Protein 5XYV (pdb70)

Secondary structure (DSSP, 8-state):
--GGGG---EEEEEEEEEETTEEEEEEEETT---EEEEEHHHHTTT-HHHHHHHHHTSEEE--/---GGGG-PPEEEEEEEEEETTEEEEEEEETT---EEEEEGGGTTTTSHHHHHHHHHHSEEE--/--GGG--HHHHHHHHHHHHHHH-GGGS-HHHHHHHHHHHHHHHHS--EEE--/----HHHHHHHHHHHHHHH-GGGS-HHHHHHHHHHHHHTT-

InterPro domains:
  IPR000953 Chromo/chromo shadow domain [PS50013] (24-74)
  IPR000953 Chromo/chromo shadow domain [SM00298] (23-76)
  IPR008251 Chromo shadow domain [PF01393] (359-411)
  IPR016197 Chromo-like domain superfamily [SSF54160] (18-76)
  IPR016197 Chromo-like domain superfamily [SSF54160] (354-416)
  IPR023780 Chromo domain [PF00385] (24-73)
  IPR049558 Rhino, chromodomain [cd18630] (23-73)
  IPR051219 Heterochromatin-associated chromo domain-containing protein [PTHR22812] (19-408)

GO terms:
  GO:0000792 heterochromatin (C, IDA)
  GO:0005634 nucleus (C, IDA)
  GO:0003682 chromatin binding (F, IDA)
  GO:0140543 positive regulation of piRNA transcription (P, IDA)
  GO:0045944 positive regulation of transcription by RNA polymerase II (P, IMP)
  GO:1905382 positive regulation of snRNA transcription by RNA polymerase II (P, IMP)
  GO:0140541 piRNA transcription (P, IMP)
  GO:0140543 positive regulation of piRNA transcription (P, IMP)
  GO:0030381 chorion-containing eggshell pattern formation (P, IMP)
  GO:0005515 protein binding (F, IPI)
  GO:0005634 nucleus (C, EXP)
  GO:0005694 chromosome (C, EXP)

Organism: Drosophila melanogaster (NCBI:txid7227)

Structure (mmCIF, N/CA/C/O backbone):
data_5XYV
#
_entry.id   5XYV
#
_cell.length_a   47.752
_cell.length_b   57.097
_cell.length_c   101.002
_cell.angle_alpha   90.00
_cell.angle_beta   90.00
_cell.angle_gamma   90.00
#
_symmetry.space_group_name_H-M   'P 21 21 21'
#
loop_
_entity.id
_entity.type
_entity.pdbx_description
1 polymer RHINO
2 polymer 'Protein deadlock'
3 water water
#
loop_
_atom_site.group_PDB
_atom_site.id
_atom_site.type_symbol
_atom_site.label_atom_id
_atom_site.label_alt_id
_atom_site.label_comp_id
_atom_site.label_asym_id
_atom_site.label_entity_id
_atom_site.label_seq_id
_atom_site.pdbx_PDB_ins_code
_atom_site.Cartn_x
_atom_site.Cartn_y
_atom_site.Cartn_z
_atom_site.occupancy
_atom_site.B_iso_or_equiv
_atom_site.auth_seq_id
_atom_site.auth_comp_id
_atom_site.auth_asym_id
_atom_site.auth_atom_id
_atom_site.pdbx_PDB_model_num
ATOM 1 N N . PRO A 1 5 ? 18.419 16.667 10.416 1.00 24.20 355 PRO A N 1
ATOM 2 C CA . PRO A 1 5 ? 17.333 16.689 9.420 1.00 34.30 355 PRO A CA 1
ATOM 3 C C . PRO A 1 5 ? 17.769 16.116 8.072 1.00 24.06 355 PRO A C 1
ATOM 4 O O . PRO A 1 5 ? 18.616 16.684 7.395 1.00 21.80 355 PRO A O 1
ATOM 8 N N . PHE A 1 6 ? 17.208 14.976 7.705 1.00 26.18 356 PHE A N 1
ATOM 9 C CA . PHE A 1 6 ? 17.638 14.306 6.481 1.00 25.31 356 PHE A CA 1
ATOM 10 C C . PHE A 1 6 ? 16.451 13.730 5.675 1.00 28.06 356 PHE A C 1
ATOM 11 O O . PHE A 1 6 ? 15.315 13.719 6.151 1.00 26.75 356 PHE A O 1
ATOM 19 N N . GLY A 1 7 ? 16.713 13.276 4.447 1.00 21.71 357 GLY A N 1
ATOM 20 C CA . GLY A 1 7 ? 15.663 12.707 3.620 1.00 19.10 357 GLY A CA 1
ATOM 21 C C . GLY A 1 7 ? 14.660 13.733 3.117 1.00 21.05 357 GLY A C 1
ATOM 22 O O . GLY A 1 7 ? 15.018 14.893 2.838 1.00 21.33 357 GLY A O 1
ATOM 23 N N . VAL A 1 8 ? 13.398 13.321 3.010 1.00 17.62 358 VAL A N 1
ATOM 24 C CA . VAL A 1 8 ? 12.370 14.214 2.488 1.00 22.11 358 VAL A CA 1
ATOM 25 C C . VAL A 1 8 ? 12.194 15.406 3.416 1.00 20.16 358 VAL A C 1
ATOM 26 O O . VAL A 1 8 ? 11.817 16.488 2.977 1.00 20.62 358 VAL A O 1
ATOM 30 N N . ASN A 1 9 ? 12.513 15.195 4.691 1.00 22.96 359 ASN A N 1
ATOM 31 C CA . ASN A 1 9 ? 12.454 16.242 5.701 1.00 21.65 359 ASN A CA 1
ATOM 32 C C . ASN A 1 9 ? 13.387 17.423 5.437 1.00 23.70 359 ASN A C 1
ATOM 33 O O . ASN A 1 9 ? 13.273 18.443 6.103 1.00 27.58 359 ASN A O 1
ATOM 38 N N . ARG A 1 10 ? 14.324 17.299 4.501 1.00 21.08 360 ARG A N 1
ATOM 39 C CA . ARG A 1 10 ? 15.163 18.442 4.171 1.00 21.14 360 ARG A CA 1
ATOM 40 C C . ARG A 1 10 ? 14.361 19.475 3.400 1.00 23.47 360 ARG A C 1
ATOM 41 O O . ARG A 1 10 ? 14.763 20.636 3.323 1.00 22.13 360 ARG A O 1
ATOM 49 N N . GLY A 1 11 ? 13.236 19.038 2.826 1.00 22.42 361 GLY A N 1
ATOM 50 C CA . GLY A 1 11 ? 12.398 19.880 1.991 1.00 22.87 361 GLY A CA 1
ATOM 51 C C . GLY A 1 11 ? 13.087 20.362 0.726 1.00 21.96 361 GLY A C 1
ATOM 52 O O . GLY A 1 11 ? 12.866 21.492 0.291 1.00 21.63 361 GLY A O 1
ATOM 53 N N . LEU A 1 12 ? 13.929 19.517 0.149 1.00 21.77 362 LEU A N 1
ATOM 54 C CA . LEU A 1 12 ? 14.582 19.796 -1.135 1.00 21.85 362 LEU A CA 1
ATOM 55 C C . LEU A 1 12 ? 14.104 18.824 -2.195 1.00 20.98 362 LEU A C 1
ATOM 56 O O . LEU A 1 12 ? 13.702 17.703 -1.861 1.00 21.94 362 LEU A O 1
ATOM 61 N N . ASP A 1 13 ? 14.173 19.242 -3.468 1.00 20.04 363 ASP A N 1
ATOM 62 C CA . ASP A 1 13 ? 13.873 18.359 -4.592 1.00 21.86 363 ASP A CA 1
ATOM 63 C C . ASP A 1 13 ? 14.925 17.300 -4.754 1.00 20.22 363 ASP A C 1
ATOM 64 O O . ASP A 1 13 ? 16.098 17.538 -4.510 1.00 20.87 363 ASP A O 1
ATOM 69 N N . LEU A 1 14 ? 14.497 16.130 -5.198 1.00 19.22 364 LEU A N 1
ATOM 70 C CA . LEU A 1 14 ? 15.419 15.038 -5.489 1.00 20.10 364 LEU A CA 1
ATOM 71 C C . LEU A 1 14 ? 16.386 15.410 -6.605 1.00 24.13 364 LEU A C 1
ATOM 72 O O . LEU A 1 14 ? 15.973 15.969 -7.625 1.00 20.76 364 LEU A O 1
ATOM 77 N N . ASP A 1 15 ? 17.671 15.122 -6.431 1.00 22.15 365 ASP A N 1
ATOM 78 C CA . ASP A 1 15 ? 18.598 15.346 -7.538 1.00 20.52 365 ASP A CA 1
ATOM 79 C C . ASP A 1 15 ? 18.847 14.037 -8.280 1.00 24.90 365 ASP A C 1
ATOM 80 O O . ASP A 1 15 ? 18.444 13.892 -9.426 1.00 26.35 365 ASP A O 1
ATOM 85 N N . LYS A 1 16 ? 19.472 13.073 -7.609 1.00 22.09 366 LYS A N 1
ATOM 86 C CA . LYS A 1 16 ? 19.819 11.821 -8.256 1.00 24.37 366 LYS A CA 1
ATOM 87 C C . LYS A 1 16 ? 19.666 10.632 -7.321 1.00 24.26 366 LYS A C 1
ATOM 88 O O . LYS A 1 16 ? 19.868 10.747 -6.106 1.00 21.92 366 LYS A O 1
ATOM 94 N N . ILE A 1 17 ? 19.289 9.500 -7.899 1.00 20.45 367 ILE A N 1
ATOM 95 C CA . ILE A 1 17 ? 19.266 8.236 -7.189 1.00 24.37 367 ILE A CA 1
ATOM 96 C C . ILE A 1 17 ? 20.567 7.504 -7.460 1.00 24.58 367 ILE A C 1
ATOM 97 O O . ILE A 1 17 ? 20.834 7.136 -8.595 1.00 23.59 367 ILE A O 1
ATOM 102 N N . LEU A 1 18 ? 21.376 7.285 -6.426 1.00 20.47 368 LEU A N 1
ATOM 103 C CA . LEU A 1 18 ? 22.730 6.791 -6.664 1.00 25.70 368 LEU A CA 1
ATOM 104 C C . LEU A 1 18 ? 22.825 5.277 -6.550 1.00 26.50 368 LEU A C 1
ATOM 105 O O . LEU A 1 18 ? 23.629 4.642 -7.235 1.00 21.15 368 LEU A O 1
ATOM 110 N N . HIS A 1 19 ? 21.985 4.708 -5.693 1.00 25.54 369 HIS A N 1
ATOM 111 C CA . HIS A 1 19 ? 22.195 3.358 -5.210 1.00 23.60 369 HIS A CA 1
ATOM 112 C C . HIS A 1 19 ? 20.975 2.919 -4.426 1.00 22.90 369 HIS A C 1
ATOM 113 O O . HIS A 1 19 ? 20.111 3.730 -4.083 1.00 22.20 369 HIS A O 1
ATOM 120 N N . CYS A 1 20 ? 20.906 1.628 -4.150 1.00 20.68 370 CYS A N 1
ATOM 121 C CA . CYS A 1 20 ? 19.860 1.075 -3.318 1.00 20.19 370 CYS A CA 1
ATOM 122 C C . CYS A 1 20 ? 20.386 -0.119 -2.536 1.00 23.84 370 CYS A C 1
ATOM 123 O O . CYS A 1 20 ? 21.386 -0.730 -2.902 1.00 22.49 370 CYS A O 1
ATOM 126 N N . TYR A 1 21 ? 19.713 -0.438 -1.441 1.00 26.76 371 TYR A N 1
ATOM 127 C CA . TYR A 1 21 ? 20.062 -1.619 -0.674 1.00 21.78 371 TYR A CA 1
ATOM 128 C C . TYR A 1 21 ? 18.773 -2.228 -0.158 1.00 25.16 371 TYR A C 1
ATOM 129 O O . TYR A 1 21 ? 17.876 -1.522 0.308 1.00 25.61 371 TYR A O 1
ATOM 138 N N . GLN A 1 22 ? 18.680 -3.547 -0.261 1.00 23.23 372 GLN A N 1
ATOM 139 C CA . GLN A 1 22 ? 17.469 -4.267 0.094 1.00 29.68 372 GLN A CA 1
ATOM 140 C C . GLN A 1 22 ? 17.695 -5.072 1.359 1.00 29.43 372 GLN A C 1
ATOM 141 O O . GLN A 1 22 ? 18.651 -5.832 1.435 1.00 29.45 372 GLN A O 1
ATOM 147 N N . MET A 1 23 ? 16.831 -4.885 2.351 1.00 32.59 373 MET A N 1
ATOM 148 C CA . MET A 1 23 ? 16.847 -5.689 3.572 1.00 36.94 373 MET A CA 1
ATOM 149 C C . MET A 1 23 ? 15.505 -6.357 3.801 1.00 40.39 373 MET A C 1
ATOM 150 O O . MET A 1 23 ? 14.597 -5.735 4.364 1.00 35.35 373 MET A O 1
ATOM 155 N N . ASN A 1 24 ? 15.394 -7.620 3.391 1.00 40.88 374 ASN A N 1
ATOM 156 C CA . ASN A 1 24 ? 14.114 -8.322 3.363 1.00 39.08 374 ASN A CA 1
ATOM 157 C C . ASN A 1 24 ? 13.098 -7.535 2.551 1.00 43.24 374 ASN A C 1
ATOM 158 O O . ASN A 1 24 ? 13.243 -7.408 1.33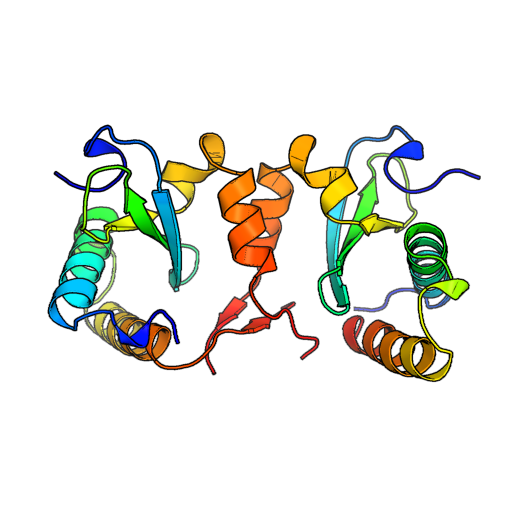7 1.00 47.17 374 ASN A O 1
ATOM 163 N N . ASP A 1 25 ? 12.079 -7.003 3.216 1.00 53.33 375 ASP A N 1
ATOM 164 C CA . ASP A 1 25 ? 11.027 -6.273 2.522 1.00 60.55 375 ASP A CA 1
ATOM 165 C C . ASP A 1 25 ? 11.303 -4.780 2.460 1.00 57.01 375 ASP A C 1
ATOM 166 O O . ASP A 1 25 ? 10.577 -4.031 1.805 1.00 58.44 375 ASP A O 1
ATOM 171 N N . ASP A 1 26 ? 12.356 -4.349 3.137 1.00 43.02 376 ASP A N 1
ATOM 172 C CA . ASP A 1 26 ? 12.696 -2.931 3.168 1.00 45.08 376 ASP A CA 1
ATOM 173 C C . ASP A 1 26 ? 13.738 -2.571 2.113 1.00 36.94 376 ASP A C 1
ATOM 174 O O . ASP A 1 26 ? 14.862 -3.077 2.120 1.00 41.04 376 ASP A O 1
ATOM 179 N N . LEU A 1 27 ? 13.347 -1.698 1.195 1.00 26.15 377 LEU A N 1
ATOM 180 C CA . LEU A 1 27 ? 14.272 -1.214 0.178 1.00 30.32 377 LEU A CA 1
ATOM 181 C C . LEU A 1 27 ? 14.610 0.266 0.437 1.00 24.76 377 LEU A C 1
ATOM 182 O O . LEU A 1 27 ? 13.729 1.109 0.556 1.00 25.49 377 LEU A O 1
ATOM 187 N N . PHE A 1 28 ? 15.897 0.567 0.544 1.00 21.36 378 PHE A N 1
ATOM 188 C CA . PHE A 1 28 ? 16.341 1.946 0.730 1.00 19.96 378 PHE A CA 1
ATOM 189 C C . PHE A 1 28 ? 17.056 2.424 -0.505 1.00 19.82 378 PHE A C 1
ATOM 190 O O . PHE A 1 28 ? 17.920 1.723 -1.037 1.00 19.95 378 PHE A O 1
ATOM 198 N N . MET A 1 29 ? 16.680 3.617 -0.950 1.00 18.89 379 MET A N 1
ATOM 199 C CA . MET A 1 29 ? 17.395 4.333 -1.983 1.00 19.23 379 MET A CA 1
ATOM 200 C C . MET A 1 29 ? 18.367 5.325 -1.350 1.00 20.38 379 MET A C 1
ATOM 201 O O . MET A 1 29 ? 18.041 5.992 -0.380 1.00 19.23 379 MET A O 1
ATOM 206 N N . PHE A 1 30 ? 19.562 5.407 -1.917 1.00 17.08 380 PHE A N 1
ATOM 207 C CA . PHE A 1 30 ? 20.554 6.378 -1.511 1.00 19.17 380 PHE A CA 1
ATOM 208 C C . PHE A 1 30 ? 20.573 7.479 -2.558 1.00 18.98 380 PHE A C 1
ATOM 209 O O . PHE A 1 30 ? 20.858 7.219 -3.730 1.00 20.02 380 PHE A O 1
ATOM 217 N N . VAL A 1 31 ? 20.220 8.690 -2.131 1.00 16.31 381 VAL A N 1
ATOM 218 C CA . VAL A 1 31 ? 19.942 9.799 -3.047 1.00 18.21 381 VAL A CA 1
ATOM 219 C C . VAL A 1 31 ? 20.644 11.103 -2.699 1.00 20.55 381 VAL A C 1
ATOM 220 O O . VAL A 1 31 ? 21.115 11.298 -1.575 1.00 21.58 381 VAL A O 1
ATOM 224 N N . THR A 1 32 ? 20.715 12.006 -3.674 1.00 20.10 382 THR A N 1
ATOM 225 C CA . THR A 1 32 ? 21.170 13.365 -3.401 1.00 22.92 382 THR A CA 1
ATOM 226 C C . THR A 1 32 ? 20.051 14.334 -3.719 1.00 22.57 382 THR A C 1
ATOM 227 O O . THR A 1 32 ? 19.160 14.027 -4.498 1.00 21.49 382 THR A O 1
ATOM 231 N N . TRP A 1 33 ? 20.113 15.505 -3.104 1.00 18.80 383 TRP A N 1
ATOM 232 C CA . TRP A 1 33 ? 19.100 16.526 -3.271 1.00 22.06 383 TRP A CA 1
ATOM 233 C C . TRP A 1 33 ? 19.648 17.774 -3.990 1.00 25.63 383 TRP A C 1
ATOM 234 O O . TRP A 1 33 ? 20.847 18.069 -3.943 1.00 21.96 383 TRP A O 1
ATOM 245 N N . LYS A 1 34 ? 18.766 18.499 -4.663 1.00 20.16 384 LYS A N 1
ATOM 246 C CA . LYS A 1 34 ? 19.211 19.669 -5.387 1.00 25.56 384 LYS A CA 1
ATOM 247 C C . LYS A 1 34 ? 19.694 20.699 -4.402 1.00 28.56 384 LYS A C 1
ATOM 248 O O . LYS A 1 34 ? 18.982 21.055 -3.460 1.00 26.54 384 LYS A O 1
ATOM 254 N N . GLY A 1 35 ? 20.924 21.156 -4.609 1.00 31.58 385 GLY A N 1
ATOM 255 C CA . GLY A 1 35 ? 21.490 22.198 -3.773 1.00 31.24 385 GLY A CA 1
ATOM 256 C C . GLY A 1 35 ? 22.160 21.677 -2.523 1.00 31.02 385 GLY A C 1
ATOM 257 O O . GLY A 1 35 ? 22.503 22.443 -1.638 1.00 39.16 385 GLY A O 1
ATOM 258 N N . CYS A 1 36 ? 22.365 20.369 -2.458 1.00 36.30 386 CYS A N 1
ATOM 259 C CA . CYS A 1 36 ? 22.883 19.745 -1.256 1.00 33.04 386 CYS A CA 1
ATOM 260 C C . CYS A 1 36 ? 23.856 18.643 -1.643 1.00 34.86 386 CYS A C 1
ATOM 261 O O . CYS A 1 36 ? 23.587 17.864 -2.553 1.00 33.34 386 CYS A O 1
ATOM 264 N N . SER A 1 37 ? 24.991 18.563 -0.962 1.00 35.17 387 SER A N 1
ATOM 265 C CA . SER A 1 37 ? 26.008 17.603 -1.359 1.00 32.47 387 SER A CA 1
ATOM 266 C C . SER A 1 37 ? 25.929 16.279 -0.599 1.00 30.83 387 SER A C 1
ATOM 267 O O . SER A 1 37 ? 26.698 15.362 -0.875 1.00 30.36 387 SER A O 1
ATOM 270 N N . SER A 1 38 ? 25.006 16.172 0.350 1.00 30.16 388 SER A N 1
ATOM 271 C CA . SER A 1 38 ? 24.909 14.966 1.173 1.00 25.71 388 SER A CA 1
ATOM 272 C C . SER A 1 38 ? 24.187 13.817 0.476 1.00 24.33 388 SER A C 1
ATOM 273 O O . SER A 1 38 ? 23.368 14.026 -0.413 1.00 27.12 388 SER A O 1
ATOM 276 N N . ILE A 1 39 ? 24.498 12.599 0.895 1.00 21.46 389 ILE A N 1
ATOM 277 C CA . ILE A 1 39 ? 23.823 11.406 0.401 1.00 23.09 389 ILE A CA 1
ATOM 278 C C . ILE A 1 39 ? 22.958 10.833 1.516 1.00 22.21 389 ILE A C 1
ATOM 279 O O . ILE A 1 39 ? 23.452 10.607 2.615 1.00 21.89 389 ILE A O 1
ATOM 284 N N . ASP A 1 40 ? 21.669 10.626 1.243 1.00 20.46 390 ASP A N 1
ATOM 285 C CA . ASP A 1 40 ? 20.721 10.183 2.270 1.00 16.81 390 ASP A CA 1
ATOM 286 C C . ASP A 1 40 ? 20.172 8.779 1.973 1.00 20.01 390 ASP A C 1
ATOM 287 O O . ASP A 1 40 ? 19.869 8.458 0.827 1.00 19.49 390 ASP A O 1
ATOM 292 N N . ALA A 1 41 ? 20.053 7.934 2.997 1.00 17.48 391 ALA A N 1
ATOM 293 C CA . ALA A 1 41 ? 19.253 6.718 2.856 1.00 18.76 391 ALA A CA 1
ATOM 294 C C . ALA A 1 41 ? 17.783 7.108 2.956 1.00 20.21 391 ALA A C 1
ATOM 295 O O . ALA A 1 41 ? 17.385 7.781 3.895 1.00 18.91 391 ALA A O 1
ATOM 297 N N . VAL A 1 42 ? 16.990 6.732 1.960 1.00 19.83 392 VAL A N 1
ATOM 298 C CA . VAL A 1 42 ? 15.560 6.995 2.012 1.00 23.46 392 VAL A CA 1
ATOM 299 C C . VAL A 1 42 ? 14.802 5.727 1.681 1.00 22.19 392 VAL A C 1
ATOM 300 O O . VAL A 1 42 ? 15.096 5.073 0.691 1.00 24.40 392 VAL A O 1
ATOM 304 N N . HIS A 1 43 ? 13.848 5.364 2.534 1.00 26.18 393 HIS A N 1
ATOM 305 C CA . HIS A 1 43 ? 12.991 4.212 2.283 1.00 23.97 393 HIS A CA 1
ATOM 306 C C . HIS A 1 43 ? 12.185 4.477 1.018 1.00 26.77 393 HIS A C 1
ATOM 307 O O . HIS A 1 43 ? 11.605 5.563 0.882 1.00 21.48 393 HIS A O 1
ATOM 314 N N . ILE A 1 44 ? 12.126 3.501 0.110 1.00 22.21 394 ILE A N 1
ATOM 315 C CA . ILE A 1 44 ? 11.416 3.699 -1.161 1.00 22.73 394 ILE A CA 1
ATOM 316 C C . ILE A 1 44 ? 9.989 4.199 -0.967 1.00 22.16 394 ILE A C 1
ATOM 317 O O . ILE A 1 44 ? 9.522 5.028 -1.731 1.00 22.93 394 ILE A O 1
ATOM 322 N N . ASN A 1 45 ? 9.310 3.759 0.088 1.00 23.44 395 ASN A N 1
ATOM 323 C CA . ASN A 1 45 ? 7.972 4.288 0.372 1.00 23.02 395 ASN A CA 1
ATOM 324 C C . ASN A 1 45 ? 7.927 5.812 0.539 1.00 26.64 395 ASN A C 1
ATOM 325 O O . ASN A 1 45 ? 6.903 6.433 0.267 1.00 26.48 395 ASN A O 1
ATOM 330 N N . ASP A 1 46 ? 9.037 6.423 0.946 1.00 23.13 396 ASP A N 1
ATOM 331 C CA . ASP A 1 46 ? 9.047 7.874 1.115 1.00 26.09 396 ASP A CA 1
ATOM 332 C C . ASP A 1 46 ? 9.139 8.655 -0.192 1.00 26.48 396 ASP A C 1
ATOM 333 O O . ASP A 1 46 ? 8.817 9.831 -0.218 1.00 27.74 396 ASP A O 1
ATOM 338 N N . ILE A 1 47 ? 9.573 8.022 -1.276 1.00 26.39 397 ILE A N 1
ATOM 339 C CA . ILE A 1 47 ? 9.711 8.768 -2.526 1.00 28.47 397 ILE A CA 1
ATOM 340 C C . ILE A 1 47 ? 8.889 8.179 -3.665 1.00 27.10 397 ILE A C 1
ATOM 341 O O . ILE A 1 47 ? 8.763 8.790 -4.717 1.00 25.70 397 ILE A O 1
ATOM 346 N N . LYS A 1 48 ? 8.338 6.998 -3.426 1.00 26.61 398 LYS A N 1
ATOM 347 C CA . LYS A 1 48 ? 7.577 6.241 -4.399 1.00 29.42 398 LYS A CA 1
ATOM 348 C C . LYS A 1 48 ? 6.528 7.078 -5.126 1.00 31.64 398 LYS A C 1
ATOM 349 O O . LYS A 1 48 ? 6.422 7.019 -6.344 1.00 29.00 398 LYS A O 1
ATOM 355 N N . GLU A 1 49 ? 5.765 7.870 -4.377 1.00 32.76 399 GLU A N 1
ATOM 356 C CA . GLU A 1 49 ? 4.672 8.633 -4.964 1.00 31.76 399 GLU A CA 1
ATOM 357 C C . GLU A 1 49 ? 5.142 9.900 -5.686 1.00 34.81 399 GLU A C 1
ATOM 358 O O . GLU A 1 49 ? 4.539 10.317 -6.675 1.00 37.89 399 GLU A O 1
ATOM 364 N N . ALA A 1 50 ? 6.229 10.493 -5.199 1.00 31.74 400 ALA A N 1
ATOM 365 C CA . ALA A 1 50 ? 6.700 11.774 -5.721 1.00 27.23 400 ALA A CA 1
ATOM 366 C C . ALA A 1 50 ? 7.599 11.620 -6.959 1.00 25.36 400 ALA A C 1
ATOM 367 O O . ALA A 1 50 ? 7.565 12.435 -7.873 1.00 20.75 400 ALA A O 1
ATOM 369 N N . TYR A 1 51 ? 8.399 10.560 -6.970 1.00 24.87 401 TYR A N 1
ATOM 370 C CA . TYR A 1 51 ? 9.397 10.368 -8.007 1.00 25.71 401 TYR A CA 1
ATOM 371 C C . TYR A 1 51 ? 9.381 8.977 -8.635 1.00 23.57 401 TYR A C 1
ATOM 372 O O . TYR A 1 51 ? 10.423 8.356 -8.749 1.00 21.48 401 TYR A O 1
ATOM 381 N N . PRO A 1 52 ? 8.200 8.495 -9.062 1.00 25.88 402 PRO A N 1
ATOM 382 C CA . PRO A 1 52 ? 8.150 7.118 -9.563 1.00 23.88 402 PRO A CA 1
ATOM 383 C C . PRO A 1 52 ? 8.981 6.918 -10.830 1.00 22.19 402 PRO A C 1
ATOM 384 O O . PRO A 1 52 ? 9.630 5.878 -10.971 1.00 22.06 402 PRO A O 1
ATOM 388 N N . LEU A 1 53 ? 8.990 7.910 -11.714 1.00 22.36 403 LEU A N 1
ATOM 389 C CA . LEU A 1 53 ? 9.701 7.789 -12.985 1.00 25.49 403 LEU A CA 1
ATOM 390 C C . LEU A 1 53 ? 11.207 7.722 -12.770 1.00 24.78 403 LEU A C 1
ATOM 391 O O . LEU A 1 53 ? 11.879 6.933 -13.439 1.00 22.20 403 LEU A O 1
ATOM 396 N N . GLN A 1 54 ? 11.731 8.524 -11.831 1.00 22.76 404 GLN A N 1
ATOM 397 C CA . GLN A 1 54 ? 13.155 8.469 -11.497 1.00 19.53 404 GLN A CA 1
ATOM 398 C C . GLN A 1 54 ? 13.493 7.116 -10.881 1.00 18.23 404 GLN A C 1
ATOM 399 O O . GLN A 1 54 ? 14.518 6.508 -11.183 1.00 19.47 404 GLN A O 1
ATOM 405 N N . ILE A 1 55 ? 12.633 6.641 -9.995 1.00 15.34 405 ILE A N 1
ATOM 406 C CA . ILE A 1 55 ? 12.872 5.343 -9.413 1.00 18.40 405 ILE A CA 1
ATOM 407 C C . ILE A 1 55 ? 12.952 4.260 -10.506 1.00 19.81 405 ILE A C 1
ATOM 408 O O . ILE A 1 55 ? 13.908 3.472 -10.544 1.00 18.95 405 ILE A O 1
ATOM 413 N N . ILE A 1 56 ? 11.966 4.242 -11.401 1.00 18.20 406 ILE A N 1
ATOM 414 C CA . ILE A 1 56 ? 11.916 3.241 -12.465 1.00 21.31 406 ILE A CA 1
ATOM 415 C C . ILE A 1 56 ? 13.131 3.354 -13.380 1.00 19.57 406 ILE A C 1
ATOM 416 O O . ILE A 1 56 ? 13.726 2.350 -13.759 1.00 18.40 406 ILE A O 1
ATOM 421 N N . LYS A 1 57 ? 13.521 4.584 -13.685 1.00 19.21 407 LYS A N 1
ATOM 422 C CA . LYS A 1 57 ? 14.703 4.842 -14.487 1.00 24.39 407 LYS A CA 1
ATOM 423 C C . LYS A 1 57 ? 15.961 4.286 -13.796 1.00 23.49 407 LYS A C 1
ATOM 424 O O . LYS A 1 57 ? 16.813 3.686 -14.439 1.00 19.85 407 LYS A O 1
ATOM 430 N N . TYR A 1 58 ? 16.073 4.469 -12.481 1.00 20.97 408 TYR A N 1
ATOM 431 C CA . TYR A 1 58 ? 17.184 3.868 -11.747 1.00 20.63 408 TYR A CA 1
ATOM 432 C C . TYR A 1 58 ? 17.212 2.332 -11.888 1.00 25.37 408 TYR A C 1
ATOM 433 O O . TYR A 1 58 ? 18.271 1.752 -12.108 1.00 26.03 408 TYR A O 1
ATOM 442 N N . PHE A 1 59 ? 16.065 1.674 -11.719 1.00 20.05 409 PHE A N 1
ATOM 443 C CA . PHE A 1 59 ? 16.012 0.222 -11.883 1.00 24.33 409 PHE A CA 1
ATOM 444 C C . PHE A 1 59 ? 16.363 -0.212 -13.307 1.00 26.04 409 PHE A C 1
ATOM 445 O O . PHE A 1 59 ? 16.983 -1.246 -13.493 1.00 25.37 409 PHE A O 1
ATOM 453 N N . GLU A 1 60 ? 15.937 0.566 -14.300 1.00 25.94 410 GLU A N 1
ATOM 454 C CA . GLU A 1 60 ? 16.289 0.306 -15.699 1.00 29.92 410 GLU A CA 1
ATOM 455 C C . GLU A 1 60 ? 17.790 0.298 -15.942 1.00 30.57 410 GLU A C 1
ATOM 456 O O . GLU A 1 60 ? 18.280 -0.393 -16.827 1.00 33.65 410 GLU A O 1
ATOM 462 N N . SER A 1 61 ? 18.509 1.087 -15.148 1.00 31.53 411 SER A N 1
ATOM 463 C CA . SER A 1 61 ? 19.951 1.233 -15.266 1.00 23.00 411 SER A CA 1
ATOM 464 C C . SER A 1 61 ? 20.693 0.025 -14.718 1.00 28.35 411 SER A C 1
ATOM 465 O O . SER A 1 61 ? 21.895 -0.108 -14.904 1.00 33.12 411 SER A O 1
ATOM 468 N N . LEU A 1 62 ? 19.982 -0.851 -14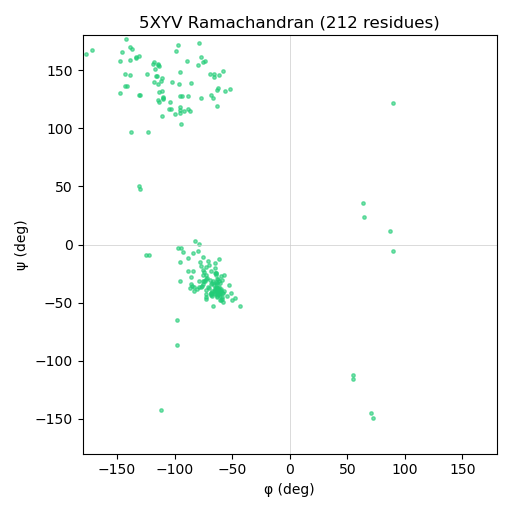.026 1.00 28.83 412 LEU A N 1
ATOM 469 C CA . LEU A 1 62 ? 20.621 -2.033 -13.468 1.00 34.29 412 LEU A CA 1
ATOM 470 C C . LEU A 1 62 ? 20.568 -3.158 -14.488 1.00 41.01 412 LEU A C 1
ATOM 471 O O . LEU A 1 62 ? 19.723 -3.151 -15.389 1.00 42.98 412 LEU A O 1
ATOM 476 N N . ARG A 1 63 ? 21.449 -4.137 -14.360 1.00 39.46 413 ARG A N 1
ATOM 477 C CA . ARG A 1 63 ? 21.368 -5.253 -15.286 1.00 50.17 413 ARG A CA 1
ATOM 478 C C . ARG A 1 63 ? 20.502 -6.372 -14.728 1.00 52.13 413 ARG A C 1
ATOM 479 O O . ARG A 1 63 ? 20.816 -6.977 -13.705 1.00 54.93 413 ARG A O 1
ATOM 487 N N . ILE A 1 64 ? 19.388 -6.607 -15.420 1.00 49.05 414 ILE A N 1
ATOM 488 C CA . ILE A 1 64 ? 18.407 -7.617 -15.047 1.00 50.14 414 ILE A CA 1
ATOM 489 C C . ILE A 1 64 ? 18.706 -8.901 -15.800 1.00 61.95 414 ILE A C 1
ATOM 490 O O . ILE A 1 64 ? 18.424 -9.020 -17.003 1.00 57.59 414 ILE A O 1
ATOM 495 N N . ILE A 1 65 ? 19.295 -9.850 -15.077 1.00 67.11 415 ILE A N 1
ATOM 496 C CA . ILE A 1 65 ? 19.823 -11.077 -15.660 1.00 73.81 415 ILE A CA 1
ATOM 497 C C . ILE A 1 65 ? 18.842 -12.253 -15.544 1.00 84.74 415 ILE A C 1
ATOM 498 O O . ILE A 1 65 ? 17.818 -12.168 -14.861 1.00 78.59 415 ILE A O 1
ATOM 503 N N . VAL A 1 66 ? 19.182 -13.352 -16.210 1.00 116.18 416 VAL A N 1
ATOM 504 C CA . VAL A 1 66 ? 18.241 -14.443 -16.463 1.00 118.53 416 VAL A CA 1
ATOM 505 C C . VAL A 1 66 ? 17.864 -15.330 -15.252 1.00 123.19 416 VAL A C 1
ATOM 506 O O . VAL A 1 66 ? 16.677 -15.588 -15.035 1.00 118.19 416 VAL A O 1
ATOM 510 N N . PRO A 1 67 ? 18.842 -15.791 -14.446 1.00 100.30 417 PRO A N 1
ATOM 511 C CA . PRO A 1 67 ? 20.306 -15.649 -14.419 1.00 90.95 417 PRO A CA 1
ATOM 512 C C . PRO A 1 67 ? 21.023 -16.505 -15.458 1.00 90.73 417 PRO A C 1
ATOM 513 O O . PRO A 1 67 ? 21.711 -17.450 -15.071 1.00 86.95 417 PRO A O 1
ATOM 517 N N . LYS B 1 4 ? -4.932 -8.989 -34.541 1.00 67.67 354 LYS B N 1
ATOM 518 C CA . LYS B 1 4 ? -5.757 -8.334 -33.526 1.00 63.66 354 LYS B CA 1
ATOM 519 C C . LYS B 1 4 ? -4.902 -7.692 -32.408 1.00 57.32 354 LYS B C 1
ATOM 520 O O . LYS B 1 4 ? -3.735 -8.045 -32.251 1.00 51.39 354 LYS B O 1
ATOM 526 N N . PRO B 1 5 ? -5.472 -6.726 -31.644 1.00 51.61 355 PRO B N 1
ATOM 527 C CA . PRO B 1 5 ? -4.660 -5.917 -30.714 1.00 52.99 355 PRO B CA 1
ATOM 528 C C . PRO B 1 5 ? -4.038 -6.663 -29.547 1.00 46.48 355 PRO B C 1
ATOM 529 O O . PRO B 1 5 ? -4.614 -7.614 -29.014 1.00 45.27 355 PRO B O 1
ATOM 533 N N . PHE B 1 6 ? -2.856 -6.201 -29.159 1.00 46.41 356 PHE B N 1
ATOM 534 C CA . PHE B 1 6 ? -2.181 -6.664 -27.962 1.00 45.52 356 PHE B CA 1
ATOM 535 C C . PHE B 1 6 ? -1.591 -5.470 -27.234 1.00 45.52 356 PHE B C 1
ATOM 536 O O . PHE B 1 6 ? -1.496 -4.376 -27.794 1.00 45.56 356 PHE B O 1
ATOM 544 N N . GLY B 1 7 ? -1.155 -5.683 -26.002 1.00 42.80 357 GLY B N 1
ATOM 545 C CA . GLY B 1 7 ? -0.534 -4.616 -25.236 1.00 33.96 357 GLY B CA 1
ATOM 546 C C . GLY B 1 7 ? -1.557 -3.597 -24.789 1.00 34.52 357 GLY B C 1
ATOM 547 O O . GLY B 1 7 ? -2.729 -3.939 -24.577 1.00 32.24 357 GLY B O 1
ATOM 548 N N . VAL B 1 8 ? -1.128 -2.342 -24.662 1.00 40.86 358 VAL B N 1
ATOM 549 C CA . VAL B 1 8 ? -2.002 -1.293 -24.140 1.00 38.09 358 VAL B CA 1
ATOM 550 C C . VAL B 1 8 ? -3.167 -1.095 -25.091 1.00 39.17 358 VAL B C 1
ATOM 551 O O . VAL B 1 8 ? -4.235 -0.649 -24.679 1.00 35.75 358 VAL B O 1
ATOM 555 N N . ASN B 1 9 ? -2.961 -1.459 -26.355 1.00 51.35 359 ASN B N 1
ATOM 556 C CA . ASN B 1 9 ? -3.976 -1.294 -27.386 1.00 56.04 359 ASN B CA 1
ATOM 557 C C . ASN B 1 9 ? -5.236 -2.136 -27.173 1.00 52.92 359 ASN B C 1
ATOM 558 O O . ASN B 1 9 ? -6.261 -1.872 -27.796 1.00 54.40 359 ASN B O 1
ATOM 563 N N . ARG B 1 10 ? -5.167 -3.136 -26.295 1.00 43.42 360 ARG B N 1
ATOM 564 C CA . ARG B 1 10 ? -6.362 -3.873 -25.899 1.00 40.01 360 ARG B CA 1
ATOM 565 C C . ARG B 1 10 ? -7.315 -2.952 -25.169 1.00 39.36 360 ARG B C 1
ATOM 566 O O . ARG B 1 10 ? -8.507 -3.236 -25.053 1.00 37.00 360 ARG B O 1
ATOM 574 N N . GLY B 1 11 ? -6.769 -1.850 -24.667 1.00 39.17 361 GLY B N 1
ATOM 575 C CA . GLY B 1 11 ? -7.527 -0.915 -23.876 1.00 34.94 361 GLY B CA 1
ATOM 576 C C . GLY B 1 11 ? -8.001 -1.532 -22.574 1.00 39.14 361 GLY B C 1
ATOM 577 O O . GLY B 1 11 ? -8.990 -1.069 -22.012 1.00 39.71 361 GLY B O 1
ATOM 578 N N . LEU B 1 12 ? -7.321 -2.573 -22.092 1.00 32.87 362 LEU B N 1
ATOM 579 C CA . LEU B 1 12 ? -7.678 -3.153 -20.791 1.00 33.69 362 LEU B CA 1
ATOM 580 C C . LEU B 1 12 ? -6.781 -2.661 -19.663 1.00 37.64 362 LEU B C 1
ATOM 581 O O . LEU B 1 12 ? -5.730 -2.062 -19.900 1.00 38.44 362 LEU B O 1
ATOM 586 N N . ASP B 1 13 ? -7.205 -2.921 -18.434 1.00 40.04 363 ASP B N 1
ATOM 587 C CA . ASP B 1 13 ? -6.430 -2.550 -17.262 1.00 38.39 363 ASP B CA 1
ATOM 588 C C . ASP B 1 13 ? -5.403 -3.619 -16.896 1.00 38.83 363 ASP B C 1
ATOM 589 O O . ASP B 1 13 ? -5.689 -4.823 -16.950 1.00 39.95 363 ASP B O 1
ATOM 594 N N . LEU B 1 14 ? -4.207 -3.168 -16.526 1.00 39.75 364 LEU B N 1
ATOM 595 C CA . LEU B 1 14 ? -3.110 -4.065 -16.169 1.00 35.46 364 LEU B CA 1
ATOM 596 C C . LEU B 1 14 ? -3.522 -5.017 -15.041 1.00 39.05 364 LEU B C 1
ATOM 597 O O . LEU B 1 14 ? -4.102 -4.583 -14.043 1.00 37.78 364 LEU B O 1
ATOM 602 N N . ASP B 1 15 ? -3.248 -6.310 -15.211 1.00 35.50 365 ASP B N 1
ATOM 603 C CA . ASP B 1 15 ? -3.582 -7.274 -14.174 1.00 38.21 365 ASP B CA 1
ATOM 604 C C . ASP B 1 15 ? -2.326 -7.531 -13.353 1.00 35.04 365 ASP B C 1
ATOM 605 O O . ASP B 1 15 ? -2.102 -6.872 -12.325 1.00 42.29 365 ASP B O 1
ATOM 610 N N . LYS B 1 16 ? -1.510 -8.479 -13.814 1.00 30.64 366 LYS B N 1
ATOM 611 C CA . LYS B 1 16 ? -0.234 -8.826 -13.173 1.00 36.01 366 LYS B CA 1
ATOM 612 C C . LYS B 1 16 ? 0.970 -8.539 -14.110 1.00 30.03 366 LYS B C 1
ATOM 613 O O . LYS B 1 16 ? 0.840 -8.590 -15.340 1.00 30.17 366 LYS B O 1
ATOM 619 N N . ILE B 1 17 ? 2.133 -8.241 -13.520 1.00 28.89 367 ILE B N 1
ATOM 620 C CA . ILE B 1 17 ? 3.416 -8.288 -14.230 1.00 26.45 367 ILE B CA 1
ATOM 621 C C . ILE B 1 17 ? 4.088 -9.587 -13.864 1.00 30.13 367 ILE B C 1
ATOM 622 O O . ILE B 1 17 ? 4.467 -9.767 -12.705 1.00 32.38 367 ILE B O 1
ATOM 627 N N . LEU B 1 18 ? 4.228 -10.494 -14.829 1.00 31.37 368 LEU B N 1
ATOM 628 C CA . LEU B 1 18 ? 4.748 -11.832 -14.552 1.00 33.21 368 LEU B CA 1
ATOM 629 C C . LEU B 1 18 ? 6.259 -11.930 -14.578 1.00 30.40 368 LEU B C 1
ATOM 630 O O . LEU B 1 18 ? 6.842 -12.767 -13.894 1.00 32.67 368 LEU B O 1
ATOM 635 N N . HIS B 1 19 ? 6.901 -11.074 -15.361 1.00 30.03 369 HIS B N 1
ATOM 636 C CA . HIS B 1 19 ? 8.273 -11.350 -15.735 1.00 32.46 369 HIS B CA 1
ATOM 637 C C . HIS B 1 19 ? 8.831 -10.194 -16.583 1.00 31.09 369 HIS B C 1
ATOM 638 O O . HIS B 1 19 ? 8.054 -9.354 -17.054 1.00 34.39 369 HIS B O 1
ATOM 645 N N . CYS B 1 20 ? 10.154 -10.108 -16.748 1.00 26.85 370 CYS B N 1
ATOM 646 C CA . CYS B 1 20 ? 10.708 -9.114 -17.668 1.00 30.96 370 CYS B CA 1
ATOM 647 C C . CYS B 1 20 ? 11.961 -9.620 -18.371 1.00 30.20 370 CYS B C 1
ATOM 648 O O . CYS B 1 20 ? 12.558 -10.603 -17.979 1.00 31.95 370 CYS B O 1
ATOM 651 N N . TYR B 1 21 ? 12.355 -8.924 -19.425 1.00 30.50 371 TYR B N 1
ATOM 652 C CA . TYR B 1 21 ? 13.522 -9.326 -20.185 1.00 29.81 371 TYR B CA 1
ATOM 653 C C . TYR B 1 21 ? 14.217 -8.093 -20.730 1.00 27.74 371 TYR B C 1
ATOM 654 O O . TYR B 1 21 ? 13.594 -7.205 -21.296 1.00 30.18 371 TYR B O 1
ATOM 663 N N . GLN B 1 22 ? 15.517 -8.024 -20.517 1.00 32.91 372 GLN B N 1
ATOM 664 C CA . GLN B 1 22 ? 16.263 -6.849 -20.883 1.00 35.54 372 GLN B CA 1
ATOM 665 C C . GLN B 1 22 ? 16.997 -7.170 -22.175 1.00 34.13 372 GLN B C 1
ATOM 666 O O . GLN B 1 22 ? 17.481 -8.286 -22.340 1.00 38.68 372 GLN B O 1
ATOM 672 N N . MET B 1 23 ? 17.040 -6.204 -23.088 1.00 36.13 373 MET B N 1
ATOM 673 C CA . MET B 1 23 ? 17.716 -6.330 -24.375 1.00 40.98 373 MET B CA 1
ATOM 674 C C . MET B 1 23 ? 18.462 -5.048 -24.646 1.00 41.70 373 MET B C 1
ATOM 675 O O . MET B 1 23 ? 17.870 -4.084 -25.132 1.00 40.74 373 MET B O 1
ATOM 680 N N . ASN B 1 24 ? 19.756 -5.038 -24.334 1.00 46.06 374 ASN B N 1
ATOM 681 C CA . ASN B 1 24 ? 20.515 -3.799 -24.318 1.00 49.45 374 ASN B CA 1
ATOM 682 C C . ASN B 1 24 ? 19.813 -2.814 -23.386 1.00 51.32 374 ASN B C 1
ATOM 683 O O . ASN B 1 24 ? 19.683 -3.063 -22.183 1.00 56.86 374 ASN B O 1
ATOM 688 N N . ASP B 1 25 ? 19.328 -1.719 -23.962 1.00 52.24 375 ASP B N 1
ATOM 689 C CA . ASP B 1 25 ? 18.697 -0.645 -23.207 1.00 51.52 375 ASP B CA 1
ATOM 690 C C . ASP B 1 25 ? 17.180 -0.780 -23.211 1.00 48.11 375 ASP B C 1
ATOM 691 O O . ASP B 1 25 ? 16.471 0.011 -22.592 1.00 53.17 375 ASP B O 1
ATOM 696 N N . ASP B 1 26 ? 16.681 -1.779 -23.925 1.00 44.04 376 ASP B N 1
ATOM 697 C CA . ASP B 1 26 ? 15.248 -2.009 -23.965 1.00 36.78 376 ASP B CA 1
ATOM 698 C C . ASP B 1 26 ? 14.813 -3.007 -22.918 1.00 34.10 376 ASP B C 1
ATOM 699 O O . ASP B 1 26 ? 15.361 -4.105 -22.824 1.00 38.27 376 ASP B O 1
ATOM 704 N N . LEU B 1 27 ? 13.828 -2.611 -22.123 1.00 27.86 377 LEU B N 1
ATOM 705 C CA . LEU B 1 27 ? 13.269 -3.496 -21.118 1.00 31.17 377 LEU B CA 1
ATOM 706 C C . LEU B 1 27 ? 11.830 -3.790 -21.484 1.00 28.78 377 LEU B C 1
ATOM 707 O O . LEU B 1 27 ? 11.019 -2.874 -21.655 1.00 25.23 377 LEU B O 1
ATOM 712 N N . PHE B 1 28 ? 11.515 -5.074 -21.597 1.00 29.47 378 PHE B N 1
ATOM 713 C CA . PHE B 1 28 ? 10.150 -5.486 -21.877 1.00 25.90 378 PHE B CA 1
ATOM 714 C C . PHE B 1 28 ? 9.571 -6.175 -20.664 1.00 26.28 378 PHE B C 1
ATOM 715 O O . PHE B 1 28 ? 10.289 -6.880 -19.943 1.00 25.57 378 PHE B O 1
ATOM 723 N N . MET B 1 29 ? 8.283 -5.939 -20.440 1.00 21.64 379 MET B N 1
ATOM 724 C CA . MET B 1 29 ? 7.549 -6.563 -19.368 1.00 22.21 379 MET B CA 1
ATOM 725 C C . MET B 1 29 ? 6.532 -7.508 -19.962 1.00 22.00 379 MET B C 1
ATOM 726 O O . MET B 1 29 ? 5.917 -7.197 -20.984 1.00 21.99 379 MET B O 1
ATOM 731 N N . PHE B 1 30 ? 6.365 -8.656 -19.319 1.00 21.73 380 PHE B N 1
ATOM 732 C CA . PHE B 1 30 ? 5.396 -9.651 -19.736 1.00 21.66 380 PHE B CA 1
ATOM 733 C C . PHE B 1 30 ? 4.233 -9.599 -18.777 1.00 25.21 380 PHE B C 1
ATOM 734 O O . PHE B 1 30 ? 4.382 -9.828 -17.570 1.00 26.46 380 PHE B O 1
ATOM 742 N N . VAL B 1 31 ? 3.071 -9.246 -19.315 1.00 21.68 381 VAL B N 1
ATOM 743 C CA . VAL B 1 31 ? 1.959 -8.827 -18.476 1.00 25.63 381 VAL B CA 1
ATOM 744 C C . VAL B 1 31 ? 0.657 -9.491 -18.860 1.00 25.78 381 VAL B C 1
ATOM 745 O O . VAL B 1 31 ? 0.490 -9.995 -19.971 1.00 23.82 381 VAL B O 1
ATOM 749 N N . THR B 1 32 ? -0.267 -9.468 -17.911 1.00 25.02 382 THR B N 1
ATOM 750 C CA . THR B 1 32 ? -1.632 -9.906 -18.164 1.00 29.13 382 THR B CA 1
ATOM 751 C C . THR B 1 32 ? -2.583 -8.732 -17.928 1.00 29.50 382 THR B C 1
ATOM 752 O O . THR B 1 32 ? -2.261 -7.786 -17.196 1.00 31.67 382 THR B O 1
ATOM 756 N N . TRP B 1 33 ? -3.742 -8.775 -18.566 1.00 32.13 383 TRP B N 1
ATOM 757 C CA . TRP B 1 33 ? -4.716 -7.707 -18.405 1.00 38.94 383 TRP B CA 1
ATOM 758 C C . TRP B 1 33 ? -5.942 -8.261 -17.710 1.00 36.61 383 TRP B C 1
ATOM 759 O O . TRP B 1 33 ? -6.220 -9.454 -17.820 1.00 32.29 383 TRP B O 1
ATOM 770 N N . LYS B 1 34 ? -6.689 -7.392 -17.034 1.00 32.46 384 LYS B N 1
ATOM 771 C CA . LYS B 1 34 ? -7.914 -7.820 -16.377 1.00 37.51 384 LYS B CA 1
ATOM 772 C C . LYS B 1 34 ? -8.981 -8.210 -17.383 1.00 39.47 384 LYS B C 1
ATOM 773 O O . LYS B 1 34 ? -9.278 -7.451 -18.319 1.00 37.65 384 LYS B O 1
ATOM 779 N N . GLY B 1 35 ? -9.547 -9.401 -17.193 1.00 39.23 385 GLY B N 1
ATOM 780 C CA . GLY B 1 35 ? -10.636 -9.860 -18.035 1.00 41.49 385 GLY B CA 1
ATOM 781 C C . GLY B 1 35 ? -10.139 -10.617 -19.247 1.00 45.42 385 GLY B C 1
ATOM 782 O O . GLY B 1 35 ? -10.929 -11.173 -20.020 1.00 51.31 385 GLY B O 1
ATOM 783 N N . CYS B 1 36 ? -8.819 -10.642 -19.408 1.00 38.12 386 CYS B N 1
ATOM 784 C CA . CYS B 1 36 ? -8.188 -11.308 -20.535 1.00 35.43 386 CYS B CA 1
ATOM 785 C C . CYS B 1 36 ? -7.182 -12.352 -20.088 1.00 34.26 386 CYS B C 1
ATOM 786 O O . CYS B 1 36 ? -6.499 -12.172 -19.088 1.00 36.65 386 CYS B O 1
ATOM 789 N N . SER B 1 37 ? -7.071 -13.421 -20.868 1.00 34.16 387 SER B N 1
ATOM 790 C CA . SER B 1 37 ? -6.213 -14.545 -20.533 1.00 35.51 387 SER B CA 1
ATOM 791 C C . SER B 1 37 ? -4.818 -14.495 -21.165 1.00 36.55 387 SER B C 1
ATOM 792 O O . SER B 1 37 ? -3.923 -15.226 -20.749 1.00 32.84 387 SER B O 1
ATOM 795 N N . SER B 1 38 ? -4.637 -13.635 -22.168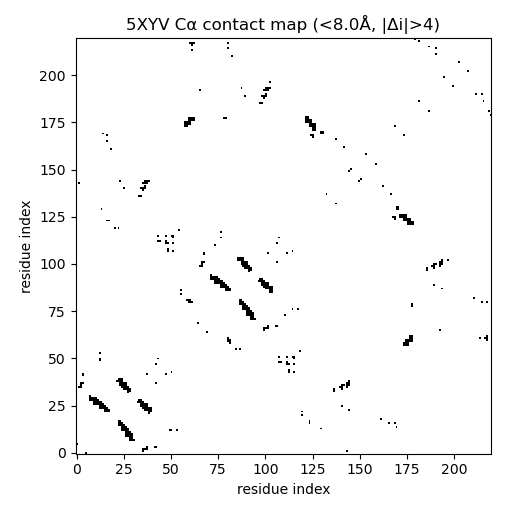 1.00 35.03 388 SER B N 1
ATOM 796 C CA . SER B 1 38 ? -3.384 -13.600 -22.931 1.00 35.99 388 SER B CA 1
ATOM 797 C C . SER B 1 38 ? -2.230 -12.983 -22.144 1.00 35.81 388 SER B C 1
ATOM 798 O O . SER B 1 38 ? -2.461 -12.224 -21.192 1.00 32.54 388 SER B O 1
ATOM 801 N N . ILE B 1 39 ? -1.001 -13.316 -22.551 1.00 36.21 389 ILE B N 1
ATOM 802 C CA . ILE B 1 39 ? 0.218 -12.759 -21.962 1.00 35.60 389 ILE B CA 1
ATOM 803 C C . ILE B 1 39 ? 0.926 -11.901 -23.007 1.00 34.63 389 ILE B C 1
ATOM 804 O O . ILE B 1 39 ? 1.259 -12.389 -24.083 1.00 31.06 389 ILE B O 1
ATOM 809 N N . ASP B 1 40 ? 1.164 -10.628 -22.695 1.00 28.96 390 ASP B N 1
ATOM 810 C CA . ASP B 1 40 ? 1.737 -9.720 -23.688 1.00 24.68 390 ASP B CA 1
ATOM 811 C C . ASP B 1 40 ? 3.118 -9.203 -23.299 1.00 27.81 390 ASP B C 1
ATOM 812 O O . ASP B 1 40 ? 3.390 -8.959 -22.119 1.00 28.65 390 ASP B O 1
ATOM 817 N N . ALA B 1 41 ? 3.980 -9.018 -24.294 1.00 22.38 391 ALA B N 1
ATOM 818 C CA . ALA B 1 41 ? 5.207 -8.273 -24.080 1.00 22.69 391 ALA B CA 1
ATOM 819 C C . ALA B 1 41 ? 4.893 -6.810 -24.345 1.00 26.07 391 ALA B C 1
ATOM 820 O O . ALA B 1 41 ? 4.364 -6.456 -25.406 1.00 27.84 391 ALA B O 1
ATOM 822 N N . VAL B 1 42 ? 5.236 -5.970 -23.380 1.00 21.86 392 VAL B N 1
ATOM 823 C CA . VAL B 1 42 ? 4.956 -4.552 -23.420 1.00 21.63 392 VAL B CA 1
ATOM 824 C C . VAL B 1 42 ? 6.246 -3.829 -23.106 1.00 21.17 392 VAL B C 1
ATOM 825 O O . VAL B 1 42 ? 6.897 -4.152 -22.114 1.00 23.18 392 VAL B O 1
ATOM 829 N N . HIS B 1 43 ? 6.644 -2.875 -23.938 1.00 21.41 393 HIS B N 1
ATOM 830 C CA . HIS B 1 43 ? 7.854 -2.112 -23.625 1.00 24.23 393 HIS B CA 1
ATOM 831 C C . HIS B 1 43 ? 7.603 -1.293 -22.370 1.00 26.39 393 HIS B C 1
ATOM 832 O O . HIS B 1 43 ? 6.475 -0.835 -22.172 1.00 27.14 393 HIS B O 1
ATOM 839 N N . ILE B 1 44 ? 8.627 -1.122 -21.519 1.00 26.69 394 ILE B N 1
ATOM 840 C CA . ILE B 1 44 ? 8.401 -0.509 -20.209 1.00 24.03 394 ILE B CA 1
ATOM 841 C C . ILE B 1 44 ? 7.926 0.916 -20.395 1.00 23.58 394 ILE B C 1
ATOM 842 O O . ILE B 1 44 ? 7.177 1.439 -19.564 1.00 28.55 394 ILE B O 1
ATOM 847 N N . ASN B 1 45 ? 8.344 1.550 -21.488 1.00 27.56 395 ASN B N 1
ATOM 848 C CA . ASN B 1 45 ? 7.904 2.914 -21.763 1.00 28.10 395 ASN B CA 1
ATOM 849 C C . ASN B 1 45 ? 6.400 3.004 -21.986 1.00 29.20 395 ASN B C 1
ATOM 850 O O . ASN B 1 45 ? 5.808 4.062 -21.805 1.00 26.01 395 ASN B O 1
ATOM 855 N N . ASP B 1 46 ? 5.785 1.899 -22.394 1.00 28.06 396 ASP B N 1
ATOM 856 C CA . ASP B 1 46 ? 4.357 1.913 -22.696 1.00 33.74 396 ASP B CA 1
ATOM 857 C C . ASP B 1 46 ? 3.471 1.873 -21.443 1.00 31.53 396 ASP B C 1
ATOM 858 O O . ASP B 1 46 ? 2.283 2.141 -21.514 1.00 30.46 396 ASP B O 1
ATOM 863 N N . ILE B 1 47 ? 4.054 1.530 -20.303 1.00 26.52 397 ILE B N 1
ATOM 864 C CA . ILE B 1 47 ? 3.290 1.390 -19.062 1.00 27.31 397 ILE B CA 1
ATOM 865 C C . ILE B 1 47 ? 3.803 2.232 -17.891 1.00 30.93 397 ILE B C 1
ATOM 866 O O . ILE B 1 47 ? 3.151 2.289 -16.864 1.00 28.84 397 ILE B O 1
ATOM 871 N N . LYS B 1 48 ? 4.969 2.852 -18.050 1.00 29.08 398 LYS B N 1
ATOM 872 C CA . LYS B 1 48 ? 5.565 3.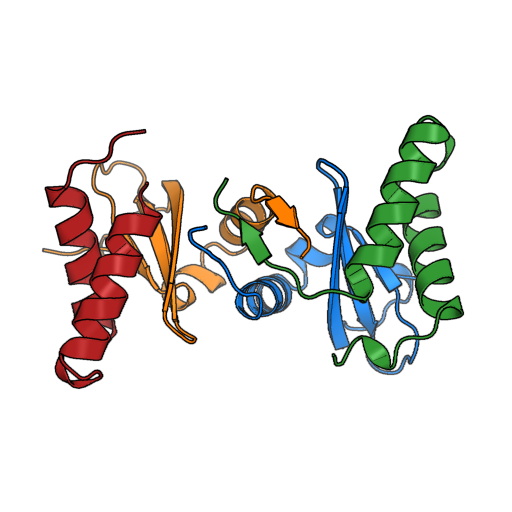730 -17.036 1.00 34.51 398 LYS B CA 1
ATOM 873 C C . LYS B 1 48 ? 4.584 4.678 -16.369 1.00 31.27 398 LYS B C 1
ATOM 874 O O . LYS B 1 48 ? 4.505 4.738 -15.140 1.00 34.80 398 LYS B O 1
ATOM 880 N N . GLU B 1 49 ? 3.859 5.429 -17.188 1.00 34.53 399 GLU B N 1
ATOM 881 C CA . GLU B 1 49 ? 3.075 6.554 -16.706 1.00 41.07 399 GLU B CA 1
ATOM 882 C C . GLU B 1 49 ? 1.672 6.161 -16.278 1.00 41.06 399 GLU B C 1
ATOM 883 O O . GLU B 1 49 ? 1.038 6.856 -15.484 1.00 43.38 399 GLU B O 1
ATOM 889 N N . ALA B 1 50 ? 1.188 5.048 -16.811 1.00 34.79 400 ALA B N 1
ATOM 890 C CA . ALA B 1 50 ? -0.122 4.529 -16.431 1.00 33.38 400 ALA B CA 1
ATOM 891 C C . ALA B 1 50 ? -0.050 3.710 -15.164 1.00 30.62 400 ALA B C 1
ATOM 892 O O . ALA B 1 50 ? -0.978 3.742 -14.348 1.00 22.27 400 ALA B O 1
ATOM 894 N N . TYR B 1 51 ? 1.044 2.964 -14.989 1.00 30.62 401 TYR B N 1
ATOM 895 C CA . TYR B 1 51 ? 1.127 2.042 -13.843 1.00 28.27 401 TYR B CA 1
ATOM 896 C C . TYR B 1 51 ? 2.396 2.125 -13.005 1.00 25.78 401 TYR B C 1
ATOM 897 O O . TYR B 1 51 ? 2.966 1.088 -12.685 1.00 27.77 401 TYR B O 1
ATOM 906 N N . PRO B 1 52 ? 2.826 3.339 -12.624 1.00 26.96 402 PRO B N 1
ATOM 907 C CA . PRO B 1 52 ? 4.161 3.415 -12.017 1.00 31.01 402 PRO B CA 1
ATOM 908 C C . PRO B 1 52 ? 4.308 2.614 -10.726 1.00 26.85 402 PRO B C 1
ATOM 909 O O . PRO B 1 52 ? 5.322 1.936 -10.574 1.00 25.02 402 PRO B O 1
ATOM 913 N N . LEU B 1 53 ? 3.326 2.653 -9.836 1.00 26.85 403 LEU B N 1
ATOM 914 C CA . LEU B 1 53 ? 3.485 1.968 -8.554 1.00 25.86 403 LEU B CA 1
ATOM 915 C C . LEU B 1 53 ? 3.423 0.456 -8.680 1.00 28.11 403 LEU B C 1
ATOM 916 O O . LEU B 1 53 ? 4.028 -0.260 -7.880 1.00 25.74 403 LEU B O 1
ATOM 921 N N . GLN B 1 54 ? 2.693 -0.042 -9.671 1.00 26.36 404 GLN B N 1
ATOM 922 C CA . GLN B 1 54 ? 2.665 -1.483 -9.883 1.00 32.31 404 GLN B CA 1
ATOM 923 C C . GLN B 1 54 ? 4.008 -1.973 -10.419 1.00 31.40 404 GLN B C 1
ATOM 924 O O . GLN B 1 54 ? 4.475 -3.046 -10.051 1.00 30.51 404 GLN B O 1
ATOM 930 N N . ILE B 1 55 ? 4.627 -1.175 -11.279 1.00 24.71 405 ILE B N 1
ATOM 931 C CA . ILE B 1 55 ? 5.932 -1.500 -11.834 1.00 26.88 405 ILE B CA 1
ATOM 932 C C . ILE B 1 55 ? 7.018 -1.443 -10.755 1.00 27.80 405 ILE B C 1
ATOM 933 O O . ILE B 1 55 ? 7.879 -2.314 -10.697 1.00 24.17 405 ILE B O 1
ATOM 938 N N . ILE B 1 56 ? 6.966 -0.411 -9.909 1.00 28.41 406 ILE B N 1
ATOM 939 C CA . ILE B 1 56 ? 7.891 -0.270 -8.798 1.00 26.52 406 ILE B CA 1
ATOM 940 C C . ILE B 1 56 ? 7.725 -1.428 -7.810 1.00 31.85 406 ILE B C 1
ATOM 941 O O . ILE B 1 56 ? 8.716 -1.965 -7.298 1.00 27.04 406 ILE B O 1
ATOM 946 N N . LYS B 1 57 ? 6.485 -1.843 -7.569 1.00 33.81 407 LYS B N 1
ATOM 947 C CA . LYS B 1 57 ? 6.260 -2.946 -6.641 1.00 33.22 407 LYS B CA 1
ATOM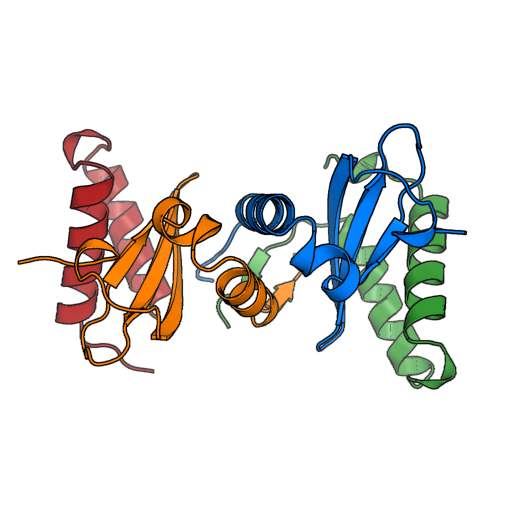 948 C C . LYS B 1 57 ? 6.785 -4.256 -7.207 1.00 29.93 407 LYS B C 1
ATOM 949 O O . LYS B 1 57 ? 7.259 -5.103 -6.462 1.00 27.20 407 LYS B O 1
ATOM 955 N N . TYR B 1 58 ? 6.700 -4.419 -8.523 1.00 29.88 408 TYR B N 1
ATOM 956 C CA . TYR B 1 58 ? 7.274 -5.592 -9.172 1.00 30.32 408 TYR B CA 1
ATOM 957 C C . TYR B 1 58 ? 8.781 -5.627 -8.992 1.00 24.88 408 TYR B C 1
ATOM 958 O O . TYR B 1 58 ? 9.341 -6.674 -8.708 1.00 28.92 408 TYR B O 1
ATOM 967 N N . PHE B 1 59 ? 9.437 -4.492 -9.195 1.00 24.06 409 PHE B N 1
ATOM 968 C CA . PHE B 1 59 ? 10.880 -4.431 -8.987 1.00 30.39 409 PHE B CA 1
ATOM 969 C C . PHE B 1 59 ? 11.253 -4.712 -7.519 1.00 31.53 409 PHE B C 1
ATOM 970 O O . PHE B 1 59 ? 12.253 -5.366 -7.252 1.00 27.75 409 PHE B O 1
ATOM 978 N N . GLU B 1 60 ? 10.437 -4.230 -6.583 1.00 30.82 410 GLU B N 1
ATOM 979 C CA . GLU B 1 60 ? 10.665 -4.483 -5.159 1.00 36.97 410 GLU B CA 1
ATOM 980 C C . GLU B 1 60 ? 10.613 -5.976 -4.839 1.00 37.92 410 GLU B C 1
ATOM 981 O O . GLU B 1 60 ? 11.299 -6.433 -3.936 1.00 36.54 410 GLU B O 1
ATOM 987 N N . SER B 1 61 ? 9.805 -6.730 -5.584 1.00 40.30 411 SER B N 1
ATOM 988 C CA . SER B 1 61 ? 9.608 -8.155 -5.311 1.00 37.62 411 SER B CA 1
ATOM 989 C C . SER B 1 61 ? 10.820 -8.977 -5.756 1.00 42.75 411 SER B C 1
ATOM 990 O O . SER B 1 61 ? 11.025 -10.102 -5.294 1.00 40.27 411 SER B O 1
ATOM 993 N N . LEU B 1 62 ? 11.608 -8.422 -6.673 1.00 40.27 412 LEU B N 1
ATOM 994 C CA . LEU B 1 62 ? 12.786 -9.120 -7.182 1.00 43.47 412 LEU B CA 1
ATOM 995 C C . LEU B 1 62 ? 13.902 -9.091 -6.147 1.00 45.42 412 LEU B C 1
ATOM 996 O O . LEU B 1 62 ? 13.900 -8.233 -5.264 1.00 44.73 412 LEU B O 1
ATOM 1001 N N . ARG B 1 63 ? 14.841 -10.030 -6.230 1.00 48.84 413 ARG B N 1
ATOM 1002 C CA . ARG B 1 63 ? 16.006 -9.984 -5.347 1.00 56.01 413 ARG B CA 1
ATOM 1003 C C . ARG B 1 63 ? 17.109 -9.117 -5.956 1.00 55.91 413 ARG B C 1
ATOM 1004 O O . ARG B 1 63 ? 17.657 -9.442 -7.019 1.00 51.54 413 ARG B O 1
ATOM 1012 N N . ILE B 1 64 ? 17.409 -8.005 -5.282 1.00 48.89 414 ILE B N 1
ATOM 1013 C CA . ILE B 1 64 ? 18.451 -7.080 -5.718 1.00 48.24 414 ILE B CA 1
ATOM 1014 C C . ILE B 1 64 ? 19.746 -7.428 -4.974 1.00 58.98 414 ILE B C 1
ATOM 1015 O O . ILE B 1 64 ? 19.813 -7.293 -3.745 1.00 61.90 414 ILE B O 1
ATOM 1020 N N . ILE B 1 65 ? 20.759 -7.910 -5.698 1.00 74.92 415 ILE B N 1
ATOM 1021 C CA . ILE B 1 65 ? 21.894 -8.578 -5.047 1.00 79.17 415 ILE B CA 1
ATOM 1022 C C . ILE B 1 65 ? 23.285 -8.339 -5.634 1.00 79.96 415 ILE B C 1
ATOM 1023 O O . ILE B 1 65 ? 23.450 -7.674 -6.648 1.00 76.85 415 ILE B O 1
ATOM 1028 N N . VAL B 1 66 ? 24.279 -8.919 -4.973 1.00 74.02 416 VAL B N 1
ATOM 1029 C CA . VAL B 1 66 ? 25.680 -8.735 -5.321 1.00 73.44 416 VAL B CA 1
ATOM 1030 C C . VAL B 1 66 ? 26.365 -10.108 -5.198 1.00 75.37 416 VAL B C 1
ATOM 1031 O O . VAL B 1 66 ? 25.950 -10.907 -4.362 1.00 70.58 416 VAL B O 1
ATOM 1035 N N . PRO B 1 67 ? 27.370 -10.426 -6.061 1.00 85.03 417 PRO B N 1
ATOM 1036 C CA . PRO B 1 67 ? 27.976 -9.684 -7.187 1.00 86.35 417 PRO B CA 1
ATOM 1037 C C . PRO B 1 67 ? 27.002 -9.424 -8.333 1.00 87.47 417 PRO B C 1
ATOM 1038 O O . PRO B 1 67 ? 25.887 -9.963 -8.346 1.00 90.06 417 PRO B O 1
ATOM 1042 N N . GLU C 2 2 ? 30.538 2.305 -10.523 1.00 46.33 2 GLU C N 1
ATOM 1043 C CA . GLU C 2 2 ? 31.901 2.807 -10.331 1.00 46.37 2 GLU C CA 1
ATOM 1044 C C . GLU C 2 2 ? 31.886 4.319 -10.157 1.00 50.99 2 GLU C C 1
ATOM 1045 O O . GLU C 2 2 ? 32.926 4.954 -9.947 1.00 51.57 2 GLU C O 1
ATOM 1051 N N . LYS C 2 3 ? 30.693 4.889 -10.267 1.00 46.53 3 LYS C N 1
ATOM 1052 C CA . LYS C 2 3 ? 30.465 6.233 -9.795 1.00 47.55 3 LYS C CA 1
ATOM 1053 C C . LYS C 2 3 ? 30.420 6.164 -8.282 1.00 52.61 3 LYS C C 1
ATOM 1054 O O . LYS C 2 3 ? 30.681 7.145 -7.597 1.00 47.20 3 LYS C O 1
ATOM 1060 N N . LEU C 2 4 ? 30.103 4.976 -7.774 1.00 42.87 4 LEU C N 1
ATOM 1061 C CA . LEU C 2 4 ? 30.019 4.738 -6.336 1.00 38.59 4 LEU C CA 1
ATOM 1062 C C . LEU C 2 4 ? 31.384 4.763 -5.640 1.00 36.50 4 LEU C C 1
ATOM 1063 O O . LEU C 2 4 ? 31.448 4.890 -4.423 1.00 32.04 4 LEU C O 1
ATOM 1068 N N . ASP C 2 5 ? 32.467 4.632 -6.406 1.00 38.44 5 ASP C N 1
ATOM 1069 C CA . ASP C 2 5 ? 33.809 4.576 -5.832 1.00 30.24 5 ASP C CA 1
ATOM 1070 C C . ASP C 2 5 ? 34.240 5.881 -5.224 1.00 35.08 5 ASP C C 1
ATOM 1071 O O . ASP C 2 5 ? 35.134 5.893 -4.372 1.00 37.54 5 ASP C O 1
ATOM 1076 N N . LYS C 2 6 ? 33.638 6.983 -5.665 1.00 33.48 6 LYS C N 1
ATOM 1077 C CA . LYS C 2 6 ? 33.977 8.288 -5.097 1.00 34.94 6 LYS C CA 1
ATOM 1078 C C . LYS C 2 6 ? 33.203 8.532 -3.781 1.00 29.11 6 LYS C C 1
ATOM 1079 O O . LYS C 2 6 ? 33.347 9.577 -3.143 1.00 26.78 6 LYS C O 1
ATOM 1085 N N . ILE C 2 7 ? 32.427 7.538 -3.353 1.00 25.08 7 ILE C N 1
ATOM 1086 C CA . ILE C 2 7 ? 31.708 7.653 -2.095 1.00 26.32 7 ILE C CA 1
ATOM 1087 C C . ILE C 2 7 ? 32.505 7.171 -0.882 1.00 27.68 7 ILE C C 1
ATOM 1088 O O . ILE C 2 7 ? 32.865 5.988 -0.749 1.00 26.18 7 ILE C O 1
ATOM 1093 N N . ARG C 2 8 ? 32.744 8.143 -0.008 1.00 23.71 8 ARG C N 1
ATOM 1094 C CA . ARG C 2 8 ? 33.481 8.065 1.246 1.00 20.80 8 ARG C CA 1
ATOM 1095 C C . ARG C 2 8 ? 32.917 7.047 2.234 1.00 21.34 8 ARG C C 1
ATOM 1096 O O . ARG C 2 8 ? 31.711 6.857 2.278 1.00 22.17 8 ARG C O 1
ATOM 1104 N N . MET C 2 9 ? 33.761 6.441 3.065 1.00 19.21 9 MET C N 1
ATOM 1105 C CA . MET C 2 9 ? 33.248 5.547 4.106 1.00 17.38 9 MET C CA 1
ATOM 1106 C C . MET C 2 9 ? 32.336 6.301 5.069 1.00 18.51 9 MET C C 1
ATOM 1107 O O . MET C 2 9 ? 31.284 5.801 5.441 1.00 21.84 9 MET C O 1
ATOM 1112 N N . SER C 2 10 ? 32.726 7.517 5.435 1.00 20.13 10 SER C N 1
ATOM 1113 C CA . SER C 2 10 ? 31.971 8.316 6.389 1.00 20.14 10 SER C CA 1
ATOM 1114 C C . SER C 2 10 ? 30.567 8.586 5.876 1.00 20.02 10 SER C C 1
ATOM 1115 O O . SER C 2 10 ? 29.620 8.674 6.650 1.00 22.77 10 SER C O 1
ATOM 1118 N N . GLN C 2 11 ? 30.440 8.715 4.562 1.00 22.84 11 GLN C N 1
ATOM 1119 C CA . GLN C 2 11 ? 29.138 8.871 3.928 1.00 20.81 11 GLN C CA 1
ATOM 1120 C C . GLN C 2 11 ? 28.249 7.640 3.993 1.00 18.59 11 GLN C C 1
ATOM 1121 O O . GLN C 2 11 ? 27.021 7.754 4.179 1.00 18.94 11 GLN C O 1
ATOM 1127 N N . LYS C 2 12 ? 28.843 6.469 3.781 1.00 17.43 12 LYS C N 1
ATOM 1128 C CA . LYS C 2 12 ? 28.087 5.238 3.908 1.00 18.44 12 LYS C CA 1
ATOM 1129 C C . LYS C 2 12 ? 27.621 5.017 5.357 1.00 16.99 12 LYS C C 1
ATOM 1130 O O . LYS C 2 12 ? 26.502 4.575 5.603 1.00 17.57 12 LYS C O 1
ATOM 1136 N N . LEU C 2 13 ? 28.471 5.336 6.318 1.00 15.85 13 LEU C N 1
ATOM 1137 C CA . LEU C 2 13 ? 28.074 5.183 7.721 1.00 19.83 13 LEU C CA 1
ATOM 1138 C C . LEU C 2 13 ? 26.880 6.096 8.094 1.00 20.82 13 LEU C C 1
ATOM 1139 O O . LEU C 2 13 ? 26.004 5.688 8.850 1.00 19.37 13 LEU C O 1
ATOM 1144 N N . SER C 2 14 ? 26.847 7.312 7.553 1.00 19.34 14 SER C N 1
ATOM 1145 C CA . SER C 2 14 ? 25.739 8.229 7.768 1.00 17.29 14 SER C CA 1
ATOM 1146 C C . SER C 2 14 ? 24.445 7.660 7.201 1.00 18.12 14 SER C C 1
ATOM 1147 O O . SER C 2 14 ? 23.390 7.693 7.853 1.00 19.85 14 SER C O 1
ATOM 1150 N N . CYS C 2 15 ? 24.538 7.119 5.996 1.00 12.86 15 CYS C N 1
ATOM 1151 C CA . CYS C 2 15 ? 23.409 6.450 5.373 1.00 17.15 15 CYS C CA 1
ATOM 1152 C C . CYS C 2 15 ? 22.961 5.249 6.195 1.00 16.14 15 CYS C C 1
ATOM 1153 O O . CYS C 2 15 ? 21.771 4.998 6.306 1.00 18.67 15 CYS C O 1
ATOM 1156 N N . TRP C 2 16 ? 23.912 4.531 6.792 1.00 14.71 16 TRP C N 1
ATOM 1157 C CA . TRP C 2 16 ? 23.551 3.423 7.667 1.00 16.08 16 TRP C CA 1
ATOM 1158 C C . TRP C 2 16 ? 22.774 3.951 8.845 1.00 16.69 16 TRP C C 1
ATOM 1159 O O . TRP C 2 16 ? 21.767 3.383 9.242 1.00 16.59 16 TRP C O 1
ATOM 1170 N N . GLN C 2 17 ? 23.238 5.067 9.390 1.00 19.15 17 GLN C N 1
ATOM 1171 C CA . GLN C 2 17 ? 22.595 5.651 10.554 1.00 19.69 17 GLN C CA 1
ATOM 1172 C C . GLN C 2 17 ? 21.161 6.083 10.204 1.00 22.68 17 GLN C C 1
ATOM 1173 O O . GLN C 2 17 ? 20.255 6.008 11.042 1.00 23.45 17 GLN C O 1
ATOM 1179 N N . HIS C 2 18 ? 20.971 6.513 8.956 1.00 17.54 18 HIS C N 1
ATOM 1180 C CA . HIS C 2 18 ? 19.636 6.821 8.420 1.00 22.12 18 HIS C CA 1
ATOM 1181 C C . HIS C 2 18 ? 18.724 5.602 8.433 1.00 22.13 18 HIS C C 1
ATOM 1182 O O . HIS C 2 18 ? 17.563 5.689 8.839 1.00 20.30 18 HIS C O 1
ATOM 1189 N N . 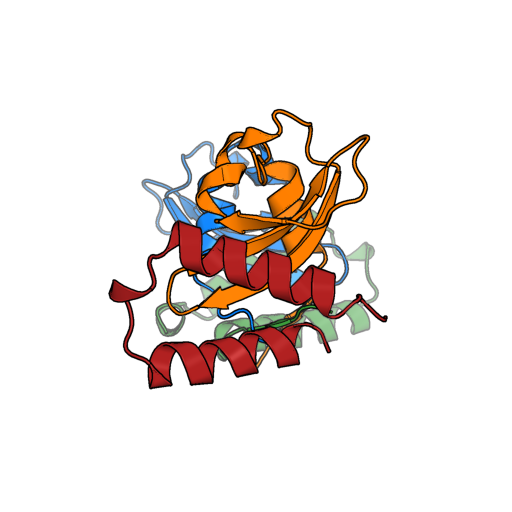ILE C 2 19 ? 19.240 4.481 7.939 1.00 20.16 19 ILE C N 1
ATOM 1190 C CA . ILE C 2 19 ? 18.489 3.231 7.972 1.00 21.48 19 ILE C CA 1
ATOM 1191 C C . ILE C 2 19 ? 18.134 2.852 9.421 1.00 18.73 19 ILE C C 1
ATOM 1192 O O . ILE C 2 19 ? 16.994 2.500 9.706 1.00 21.21 19 ILE C O 1
ATOM 1197 N N . LEU C 2 20 ? 19.095 2.952 10.329 1.00 21.14 20 LEU C N 1
ATOM 1198 C CA . LEU C 2 20 ? 18.826 2.670 11.737 1.00 20.51 20 LEU C CA 1
ATOM 1199 C C . LEU C 2 20 ? 17.785 3.618 12.337 1.00 23.22 20 LEU C C 1
ATOM 1200 O O . LEU C 2 20 ? 16.907 3.189 13.047 1.00 23.62 20 LEU C O 1
ATOM 1205 N N . THR C 2 21 ? 17.861 4.906 12.046 1.00 23.74 21 THR C N 1
ATOM 1206 C CA . THR C 2 21 ? 16.892 5.857 12.588 1.00 22.88 21 THR C CA 1
ATOM 1207 C C . THR C 2 21 ? 15.461 5.563 12.130 1.00 22.96 21 THR C C 1
ATOM 1208 O O . THR C 2 21 ? 14.487 5.828 12.842 1.00 22.19 21 THR C O 1
ATOM 1212 N N . THR C 2 22 ? 15.361 4.990 10.935 1.00 21.26 22 THR C N 1
ATOM 1213 C CA . THR C 2 22 ? 14.097 4.686 10.278 1.00 23.76 22 THR C CA 1
ATOM 1214 C C . THR C 2 22 ? 13.375 3.395 10.751 1.00 28.10 22 THR C C 1
ATOM 1215 O O . THR C 2 22 ? 12.138 3.390 10.884 1.00 23.47 22 THR C O 1
ATOM 1219 N N . LEU C 2 23 ? 14.129 2.326 11.030 1.00 25.68 23 LEU C N 1
ATOM 1220 C CA . LEU C 2 23 ? 13.518 1.010 11.302 1.00 29.52 23 LEU C CA 1
ATOM 1221 C C . LEU C 2 23 ? 13.073 0.662 12.782 1.00 30.82 23 LEU C C 1
ATOM 1222 O O . LEU C 2 23 ? 12.073 -0.045 12.922 1.00 38.26 23 LEU C O 1
ATOM 1227 N N . GLY C 2 24 ? 13.729 1.024 13.889 1.00 30.28 24 GLY C N 1
ATOM 1228 C CA . GLY C 2 24 ? 15.126 1.311 14.097 1.00 28.03 24 GLY C CA 1
ATOM 1229 C C . GLY C 2 24 ? 15.744 0.226 14.975 1.00 29.19 24 GLY C C 1
ATOM 1230 O O . GLY C 2 24 ? 15.362 -0.931 14.812 1.00 32.81 24 GLY C O 1
ATOM 1231 N N . THR C 2 25 ? 16.671 0.557 15.891 1.00 21.40 25 THR C N 1
ATOM 1232 C CA . THR C 2 25 ? 17.612 -0.476 16.367 1.00 19.58 25 THR C CA 1
ATOM 1233 C C . THR C 2 25 ? 16.954 -1.633 17.111 1.00 25.36 25 THR C C 1
ATOM 1234 O O . THR C 2 25 ? 17.426 -2.760 17.010 1.00 25.57 25 THR C O 1
ATOM 1238 N N . SER C 2 26 ? 15.864 -1.387 17.834 1.00 25.42 26 SER C N 1
ATOM 1239 C CA . SER C 2 26 ? 15.225 -2.468 18.608 1.00 28.74 26 SER C CA 1
ATOM 1240 C C . SER C 2 26 ? 14.353 -3.398 17.743 1.00 30.84 26 SER C C 1
ATOM 1241 O O . SER C 2 26 ? 13.763 -4.353 18.238 1.00 36.28 26 SER C O 1
ATOM 1244 N N . SER C 2 27 ? 14.291 -3.122 16.446 1.00 29.15 27 SER C N 1
ATOM 1245 C CA . SER C 2 27 ? 13.394 -3.833 15.536 1.00 29.70 27 SER C CA 1
ATOM 1246 C C . SER C 2 27 ? 14.035 -5.105 14.946 1.00 30.73 27 SER C C 1
ATOM 1247 O O . SER C 2 27 ? 13.361 -5.927 14.322 1.00 27.01 27 SER C O 1
ATOM 1250 N N . LYS C 2 28 ? 15.341 -5.238 15.135 1.00 26.28 28 LYS C N 1
ATOM 1251 C CA . LYS C 2 28 ? 16.065 -6.428 14.743 1.00 26.11 28 LYS C CA 1
ATOM 1252 C C . LYS C 2 28 ? 16.961 -6.824 15.905 1.00 28.08 28 LYS C C 1
ATOM 1253 O O . LYS C 2 28 ? 17.234 -6.010 16.787 1.00 31.04 28 LYS C O 1
ATOM 1259 N N . THR C 2 29 ? 17.413 -8.073 15.897 1.00 26.87 29 THR C N 1
ATOM 1260 C CA . THR C 2 29 ? 18.408 -8.517 16.840 1.00 33.39 29 THR C CA 1
ATOM 1261 C C . THR C 2 29 ? 19.724 -7.980 16.352 1.00 34.82 29 THR C C 1
ATOM 1262 O O . THR C 2 29 ? 19.869 -7.647 15.171 1.00 31.73 29 THR C O 1
ATOM 1266 N N . GLU C 2 30 ? 20.693 -7.943 17.244 1.00 34.46 30 GLU C N 1
ATOM 1267 C CA . GLU C 2 30 ? 21.969 -7.359 16.924 1.00 35.77 30 GLU C CA 1
ATOM 1268 C C . GLU C 2 30 ? 22.760 -8.156 15.883 1.00 39.37 30 GLU C C 1
ATOM 1269 O O . GLU C 2 30 ? 23.475 -7.575 15.068 1.00 39.47 30 GLU C O 1
ATOM 1275 N N . GLN C 2 31 ? 22.623 -9.476 15.884 1.00 37.03 31 GLN C N 1
ATOM 1276 C CA . GLN C 2 31 ? 23.292 -10.285 14.880 1.00 37.66 31 GLN C CA 1
ATOM 1277 C C . GLN C 2 31 ? 22.602 -10.167 13.508 1.00 35.37 31 GLN C C 1
ATOM 1278 O O . GLN C 2 31 ? 23.254 -10.274 12.472 1.00 34.81 31 GLN C O 1
ATOM 1284 N N . GLU C 2 32 ? 21.287 -9.957 13.510 1.00 31.10 32 GLU C N 1
ATOM 1285 C CA . GLU C 2 32 ? 20.564 -9.577 12.299 1.00 32.03 32 GLU C CA 1
ATOM 1286 C C . GLU C 2 32 ? 21.098 -8.283 11.701 1.00 27.92 32 GLU C C 1
ATOM 1287 O O . GLU C 2 32 ? 21.202 -8.156 10.495 1.00 33.20 32 GLU C O 1
ATOM 1293 N N . TRP C 2 33 ? 21.387 -7.315 12.555 1.00 27.22 33 TRP C N 1
ATOM 1294 C CA . TRP C 2 33 ? 21.912 -6.029 12.140 1.00 29.70 33 TRP C CA 1
ATOM 1295 C C . TRP C 2 33 ? 23.300 -6.197 11.584 1.00 31.56 33 TRP C C 1
ATOM 1296 O O . TRP C 2 33 ? 23.642 -5.600 10.559 1.00 23.35 33 TRP C O 1
ATOM 1307 N N . ASN C 2 34 ? 24.109 -6.990 12.287 1.00 31.13 34 ASN C N 1
ATOM 1308 C CA . ASN C 2 34 ? 25.490 -7.180 11.865 1.00 34.55 34 ASN C CA 1
ATOM 1309 C C . ASN C 2 34 ? 25.576 -7.769 10.472 1.00 28.21 34 ASN C C 1
ATOM 1310 O O . ASN C 2 34 ? 26.440 -7.364 9.700 1.00 26.27 34 ASN C O 1
ATOM 1315 N N . THR C 2 35 ? 24.685 -8.703 10.135 1.00 27.54 35 THR C N 1
ATOM 1316 C CA . THR C 2 35 ? 24.758 -9.337 8.803 1.00 33.88 35 THR C CA 1
ATOM 1317 C C . THR C 2 35 ? 24.305 -8.380 7.716 1.00 30.11 35 THR C C 1
ATOM 1318 O O . THR C 2 35 ? 24.916 -8.307 6.665 1.00 31.87 35 THR C O 1
ATOM 1322 N N . PHE C 2 36 ? 23.230 -7.654 7.982 1.00 28.29 36 PHE C N 1
ATOM 1323 C CA . PHE C 2 36 ? 22.764 -6.609 7.086 1.00 26.85 36 PHE C CA 1
ATOM 1324 C C . PHE C 2 36 ? 23.803 -5.517 6.885 1.00 26.93 36 PHE C C 1
ATOM 1325 O O . PHE C 2 36 ? 23.958 -5.005 5.777 1.00 29.12 36 PHE C O 1
ATOM 1333 N N . PHE C 2 37 ? 24.513 -5.161 7.948 1.00 28.09 37 PHE C N 1
ATOM 1334 C CA . PHE C 2 37 ? 25.539 -4.136 7.831 1.00 30.32 37 PHE C CA 1
ATOM 1335 C C . PHE C 2 37 ? 26.687 -4.605 6.941 1.00 30.11 37 PHE C C 1
ATOM 1336 O O . PHE C 2 37 ? 27.213 -3.829 6.133 1.00 26.72 37 PHE C O 1
ATOM 1344 N N . LYS C 2 38 ? 27.068 -5.869 7.085 1.00 33.23 38 LYS C N 1
ATOM 1345 C CA . LYS C 2 38 ? 28.130 -6.440 6.263 1.00 32.88 38 LYS C CA 1
ATOM 1346 C C . LYS C 2 38 ? 27.751 -6.474 4.779 1.00 33.94 38 LYS C C 1
ATOM 1347 O O . LYS C 2 38 ? 28.582 -6.236 3.911 1.00 36.79 38 LYS C O 1
ATOM 1353 N N . GLY C 2 39 ? 26.494 -6.773 4.492 1.00 27.86 39 GLY C N 1
ATOM 1354 C CA . GLY C 2 39 ? 26.016 -6.739 3.126 1.00 31.98 39 GLY C CA 1
ATOM 1355 C C . GLY C 2 39 ? 25.800 -5.311 2.634 1.00 30.45 39 GLY C C 1
ATOM 1356 O O . GLY C 2 39 ? 25.866 -5.039 1.438 1.00 28.61 39 GLY C O 1
ATOM 1357 N N . PHE C 2 40 ? 25.536 -4.393 3.556 1.00 29.87 40 PHE C N 1
ATOM 1358 C CA . PHE C 2 40 ? 25.410 -2.979 3.190 1.00 26.07 40 PHE C CA 1
ATOM 1359 C C . PHE C 2 40 ? 26.727 -2.427 2.674 1.00 22.14 40 PHE C C 1
ATOM 1360 O O . PHE C 2 40 ? 26.755 -1.679 1.716 1.00 24.10 40 PHE C O 1
ATOM 1368 N N . LEU C 2 41 ? 27.826 -2.791 3.313 1.00 24.28 41 LEU C N 1
ATOM 1369 C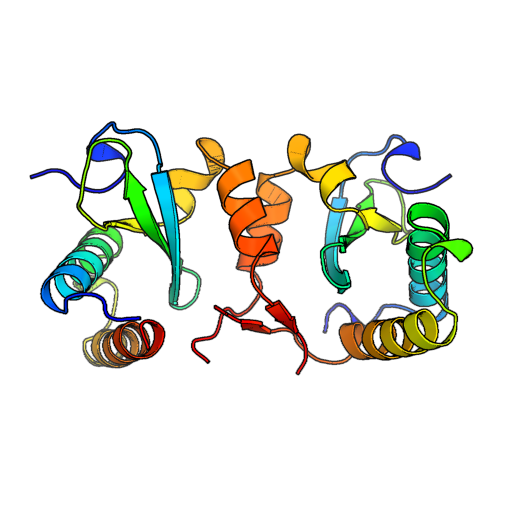 CA . LEU C 2 41 ? 29.129 -2.297 2.889 1.00 28.03 41 LEU C CA 1
ATOM 1370 C C . LEU C 2 41 ? 29.590 -2.937 1.583 1.00 34.08 41 LEU C C 1
ATOM 1371 O O . LEU C 2 41 ? 30.146 -2.264 0.710 1.00 33.11 41 LEU C O 1
ATOM 1376 N N . GLU C 2 42 ? 29.321 -4.232 1.453 1.00 32.03 42 GLU C N 1
ATOM 1377 C CA . GLU C 2 42 ? 29.610 -4.972 0.239 1.00 37.02 42 GLU C CA 1
ATOM 1378 C C . GLU C 2 42 ? 28.784 -4.475 -0.963 1.00 40.41 42 GLU C C 1
ATOM 1379 O O . GLU C 2 42 ? 29.206 -4.648 -2.103 1.00 42.37 42 GLU C O 1
ATOM 1385 N N . SER C 2 43 ? 27.625 -3.860 -0.712 1.00 30.43 43 SER C N 1
ATOM 1386 C CA . SER C 2 43 ? 26.714 -3.470 -1.791 1.00 31.76 43 SER C CA 1
ATOM 1387 C C . SER C 2 43 ? 27.227 -2.276 -2.590 1.00 34.20 43 SER C C 1
ATOM 1388 O O . SER C 2 43 ? 26.881 -2.100 -3.759 1.00 39.26 43 SER C O 1
ATOM 1391 N N . TRP C 2 44 ? 28.042 -1.447 -1.958 1.00 33.50 44 TRP C N 1
ATOM 1392 C CA . TRP C 2 44 ? 28.647 -0.318 -2.653 1.00 32.64 44 TRP C CA 1
ATOM 1393 C C . TRP C 2 44 ? 29.779 -0.729 -3.569 1.00 49.49 44 TRP C C 1
ATOM 1394 O O . TRP C 2 44 ? 30.016 -0.078 -4.583 1.00 44.40 44 TRP C O 1
ATOM 1405 N N . ARG C 2 45 ? 30.495 -1.789 -3.200 1.00 71.14 45 ARG C N 1
ATOM 1406 C CA . ARG C 2 45 ? 31.751 -2.128 -3.882 1.00 73.49 45 ARG C CA 1
ATOM 1407 C C . ARG C 2 45 ? 31.586 -2.981 -5.146 1.00 80.62 45 ARG C C 1
ATOM 1408 O O . ARG C 2 45 ? 32.353 -2.836 -6.097 1.00 85.53 45 ARG C O 1
ATOM 1416 N N . LYS C 2 46 ? 30.608 -3.874 -5.165 1.00 73.51 46 LYS C N 1
ATOM 1417 C CA . LYS C 2 46 ? 30.458 -4.736 -6.321 1.00 81.72 46 LYS C CA 1
ATOM 1418 C C . LYS C 2 46 ? 29.138 -4.478 -7.045 1.00 81.91 46 LYS C C 1
ATOM 1419 O O . LYS C 2 46 ? 28.126 -4.196 -6.405 1.00 79.73 46 LYS C O 1
ATOM 1425 N N . PRO C 2 47 ? 29.147 -4.589 -8.389 1.00 82.70 47 PRO C N 1
ATOM 1426 C CA . PRO C 2 47 ? 27.988 -4.257 -9.233 1.00 85.00 47 PRO C CA 1
ATOM 1427 C C . PRO C 2 47 ? 26.768 -5.127 -8.930 1.00 84.85 47 PRO C C 1
ATOM 1428 O O . PRO C 2 47 ? 26.919 -6.304 -8.578 1.00 77.17 47 PRO C O 1
ATOM 1432 N N . TYR C 2 48 ? 25.572 -4.558 -9.041 1.00 104.96 48 TYR C N 1
ATOM 1433 C CA . TYR C 2 48 ? 24.370 -5.311 -8.702 1.00 108.18 48 TYR C CA 1
ATOM 1434 C C . TYR C 2 48 ? 23.703 -5.971 -9.902 1.00 108.02 48 TYR C C 1
ATOM 1435 O O . TYR C 2 48 ? 23.779 -5.488 -11.026 1.00 103.46 48 TYR C O 1
ATOM 1444 N N . CYS C 2 49 ? 23.080 -7.114 -9.644 1.00 81.84 49 CYS C N 1
ATOM 1445 C CA . CYS C 2 49 ? 22.169 -7.737 -10.591 1.00 72.29 49 CYS C CA 1
ATOM 1446 C C . CYS C 2 49 ? 20.795 -7.808 -9.947 1.00 64.95 49 CYS C C 1
ATOM 1447 O O . CYS C 2 49 ? 20.683 -8.081 -8.751 1.00 66.44 49 CYS C O 1
ATOM 1450 N N . ILE C 2 50 ? 19.752 -7.535 -10.724 1.00 59.80 50 ILE C N 1
ATOM 1451 C CA . ILE C 2 50 ? 18.388 -7.782 -10.264 1.00 52.99 50 ILE C CA 1
ATOM 1452 C C . ILE C 2 50 ? 17.963 -9.168 -10.779 1.00 58.85 50 ILE C C 1
ATOM 1453 O O . ILE C 2 50 ? 18.084 -9.469 -11.973 1.00 57.27 50 ILE C O 1
ATOM 1458 N N . GLN C 2 51 ? 17.482 -10.012 -9.875 1.00 53.25 51 GLN C N 1
ATOM 1459 C CA . GLN C 2 51 ? 17.282 -11.424 -10.178 1.00 58.31 51 GLN C CA 1
ATOM 1460 C C . GLN C 2 51 ? 15.794 -11.783 -10.245 1.00 63.09 51 GLN C C 1
ATOM 1461 O O . GLN C 2 51 ? 15.098 -11.760 -9.221 1.00 58.49 51 GLN C O 1
ATOM 1467 N N . THR C 2 52 ? 15.301 -12.088 -11.452 1.00 72.51 52 THR C N 1
ATOM 1468 C CA . THR C 2 52 ? 13.933 -12.590 -11.599 1.00 70.32 52 THR C CA 1
ATOM 1469 C C . THR C 2 52 ? 13.890 -13.922 -10.852 1.00 75.58 52 THR C C 1
ATOM 1470 O O . THR C 2 52 ? 14.606 -14.876 -11.182 1.00 76.08 52 THR C O 1
ATOM 1474 N N . SER C 2 53 ? 13.025 -13.950 -9.844 1.00 85.64 53 SER C N 1
ATOM 1475 C CA . SER C 2 53 ? 13.247 -14.679 -8.596 1.00 84.63 53 SER C CA 1
ATOM 1476 C C . SER C 2 53 ? 13.243 -16.209 -8.700 1.00 86.56 53 SER C C 1
ATOM 1477 O O . SER C 2 53 ? 13.221 -16.905 -7.681 1.00 88.72 53 SER C O 1
ATOM 1480 N N . ASP D 2 5 ? 5.858 -24.074 -13.045 1.00 72.80 5 ASP D N 1
ATOM 1481 C CA . ASP D 2 5 ? 6.496 -22.877 -13.589 1.00 77.49 5 ASP D CA 1
ATOM 1482 C C . ASP D 2 5 ? 6.494 -22.921 -15.111 1.00 80.03 5 ASP D C 1
ATOM 1483 O O . ASP D 2 5 ? 7.398 -22.404 -15.766 1.00 77.21 5 ASP D O 1
ATOM 1488 N N . LYS D 2 6 ? 5.464 -23.539 -15.673 1.00 81.53 6 LYS D N 1
ATOM 1489 C CA . LYS D 2 6 ? 5.429 -23.760 -17.105 1.00 78.50 6 LYS D CA 1
ATOM 1490 C C . LYS D 2 6 ? 4.499 -22.810 -17.845 1.00 81.55 6 LYS D C 1
ATOM 1491 O O . LYS D 2 6 ? 3.305 -22.715 -17.560 1.00 78.29 6 LYS D O 1
ATOM 1497 N N . ILE D 2 7 ? 5.076 -22.096 -18.798 1.00 73.74 7 ILE D N 1
ATOM 1498 C CA . ILE D 2 7 ? 4.306 -21.233 -19.667 1.00 70.49 7 ILE D CA 1
ATOM 1499 C C . ILE D 2 7 ? 4.384 -21.798 -21.076 1.00 63.95 7 ILE D C 1
ATOM 1500 O O . ILE D 2 7 ? 5.467 -22.144 -21.545 1.00 60.95 7 ILE D O 1
ATOM 1505 N N . ARG D 2 8 ? 3.222 -21.924 -21.715 1.00 67.00 8 ARG D N 1
ATOM 1506 C CA . ARG D 2 8 ? 3.100 -22.461 -23.071 1.00 69.78 8 ARG D CA 1
ATOM 1507 C C . ARG D 2 8 ? 4.027 -21.774 -24.077 1.00 66.91 8 ARG D C 1
ATOM 1508 O O . ARG D 2 8 ? 4.109 -20.545 -24.120 1.00 64.99 8 ARG D O 1
ATOM 1516 N N . MET D 2 9 ? 4.713 -22.569 -24.892 1.00 57.11 9 MET D N 1
ATOM 1517 C CA . MET D 2 9 ? 5.674 -22.023 -25.842 1.00 55.33 9 MET D CA 1
ATOM 1518 C C . MET D 2 9 ? 5.002 -21.064 -26.819 1.00 49.42 9 MET D C 1
ATOM 1519 O O . MET D 2 9 ? 5.560 -20.021 -27.150 1.00 47.97 9 MET D O 1
ATOM 1524 N N . SER D 2 10 ? 3.799 -21.413 -27.259 1.00 45.03 10 SER D N 1
ATOM 1525 C CA . SER D 2 10 ? 3.071 -20.575 -28.198 1.00 51.20 10 SER D CA 1
ATOM 1526 C C . SER D 2 10 ? 2.878 -19.175 -27.625 1.00 49.64 10 SER D C 1
ATOM 1527 O O . SER D 2 10 ? 2.993 -18.178 -28.345 1.00 45.00 10 SER D O 1
ATOM 1530 N N . GLN D 2 11 ? 2.587 -19.110 -26.329 1.00 47.20 11 GLN D N 1
ATOM 1531 C CA . GLN D 2 11 ? 2.387 -17.838 -25.645 1.00 46.58 11 GLN D CA 1
ATOM 1532 C C . GLN D 2 11 ? 3.678 -17.019 -25.581 1.00 44.43 11 GLN D C 1
ATOM 1533 O O . GLN D 2 11 ? 3.654 -15.781 -25.595 1.00 41.05 11 GLN D O 1
ATOM 1539 N N . LYS D 2 12 ? 4.802 -17.725 -25.509 1.00 43.92 12 LYS D N 1
ATOM 1540 C CA . LYS D 2 12 ? 6.109 -17.095 -25.485 1.00 41.56 12 LYS D CA 1
ATOM 1541 C C . LYS D 2 12 ? 6.480 -16.612 -26.864 1.00 37.11 12 LYS D C 1
ATOM 1542 O O . LYS D 2 12 ? 7.143 -15.588 -27.018 1.00 32.77 12 LYS D O 1
ATOM 1548 N N . LEU D 2 13 ? 6.040 -17.354 -27.871 1.00 36.73 13 LEU D N 1
ATOM 1549 C CA . LEU D 2 13 ? 6.319 -16.981 -29.242 1.00 36.61 13 LEU D CA 1
ATOM 1550 C C . LEU D 2 13 ? 5.460 -15.793 -29.628 1.00 32.29 13 LEU D C 1
ATOM 1551 O O . LEU D 2 13 ? 5.894 -14.968 -30.419 1.00 33.64 13 LEU D O 1
ATOM 1556 N N . SER D 2 14 ? 4.259 -15.687 -29.066 1.00 30.36 14 SER D N 1
ATOM 1557 C CA . SER D 2 14 ? 3.468 -14.471 -29.241 1.00 34.03 14 SER D CA 1
ATOM 1558 C C . SER D 2 14 ? 4.220 -13.259 -28.697 1.00 29.99 14 SER D C 1
ATOM 1559 O O . SER D 2 14 ? 4.312 -12.224 -29.369 1.00 26.25 14 SER D O 1
ATOM 1562 N N . CYS D 2 15 ? 4.755 -13.399 -27.485 1.00 28.58 15 CYS D N 1
ATOM 1563 C CA . CYS D 2 15 ? 5.454 -12.304 -26.823 1.00 26.42 15 CYS D CA 1
ATOM 1564 C C . CYS D 2 15 ? 6.690 -11.890 -27.600 1.00 25.29 15 CYS D C 1
ATOM 1565 O O . CYS D 2 15 ? 7.005 -10.703 -27.689 1.00 21.25 15 CYS D O 1
ATOM 1568 N N . TRP D 2 16 ? 7.387 -12.863 -28.172 1.00 25.29 16 TRP D N 1
ATOM 1569 C CA . TRP D 2 16 ? 8.563 -12.549 -28.962 1.00 26.30 16 TRP D CA 1
ATOM 1570 C C . TRP D 2 16 ? 8.156 -11.714 -30.181 1.00 24.24 16 TRP D C 1
ATOM 1571 O O . TRP D 2 16 ? 8.838 -10.753 -30.555 1.00 23.39 16 TRP D O 1
ATOM 1582 N N . GLN D 2 17 ? 7.030 -12.085 -30.777 1.00 29.07 17 GLN D N 1
ATOM 1583 C CA . GLN D 2 17 ? 6.457 -11.368 -31.910 1.00 27.34 17 GLN D CA 1
ATOM 1584 C C . GLN D 2 17 ? 6.108 -9.903 -31.535 1.00 25.39 17 GLN D C 1
ATOM 1585 O O . GLN D 2 17 ? 6.394 -8.962 -32.288 1.00 27.68 17 GLN D O 1
ATOM 1591 N N . HIS D 2 18 ? 5.496 -9.728 -30.366 1.00 22.40 18 HIS D N 1
ATOM 1592 C CA . HIS D 2 18 ? 5.268 -8.400 -29.780 1.00 28.13 18 HIS D CA 1
ATOM 1593 C C . HIS D 2 18 ? 6.547 -7.580 -29.753 1.00 19.52 18 HIS D C 1
ATOM 1594 O O . HIS D 2 18 ? 6.546 -6.389 -30.055 1.00 17.86 18 HIS D O 1
ATOM 1601 N N . ILE D 2 19 ? 7.640 -8.235 -29.401 1.00 20.65 19 ILE D N 1
ATOM 1602 C CA . ILE D 2 19 ? 8.914 -7.556 -29.252 1.00 24.44 19 ILE D CA 1
ATOM 1603 C C . ILE D 2 19 ? 9.491 -7.162 -30.605 1.00 22.53 19 ILE D C 1
ATOM 1604 O O . ILE D 2 19 ? 9.930 -6.025 -30.775 1.00 21.22 19 ILE D O 1
ATOM 1609 N N . LEU D 2 20 ? 9.458 -8.089 -31.567 1.00 22.10 20 LEU D N 1
ATOM 1610 C CA . LEU D 2 20 ? 9.818 -7.782 -32.954 1.00 20.75 20 LEU D CA 1
ATOM 1611 C C . LEU D 2 20 ? 9.014 -6.609 -33.518 1.00 21.70 20 LEU D C 1
ATOM 1612 O O . LEU D 2 20 ? 9.572 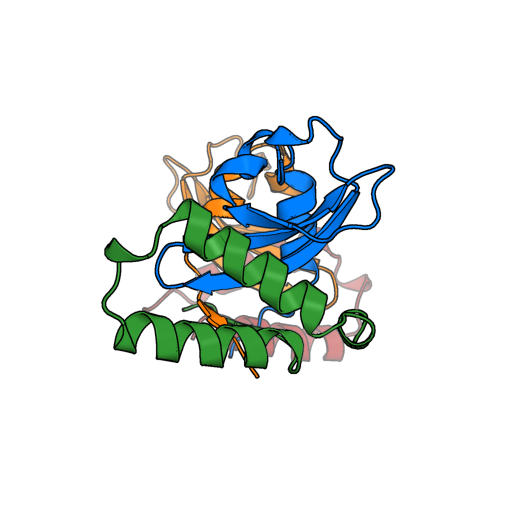-5.717 -34.168 1.00 23.10 20 LEU D O 1
ATOM 1617 N N . THR D 2 21 ? 7.709 -6.605 -33.270 1.00 18.88 21 THR D N 1
ATOM 1618 C CA . THR D 2 21 ? 6.832 -5.567 -33.784 1.00 20.34 21 THR D CA 1
ATOM 1619 C C . THR D 2 21 ? 7.152 -4.183 -33.189 1.00 21.32 21 THR D C 1
ATOM 1620 O O . THR D 2 21 ? 7.050 -3.157 -33.870 1.00 20.75 21 THR D O 1
ATOM 1624 N N . THR D 2 22 ? 7.514 -4.152 -31.906 1.00 22.81 22 THR D N 1
ATOM 1625 C CA . THR D 2 22 ? 7.949 -2.909 -31.275 1.00 20.20 22 THR D CA 1
ATOM 1626 C C . THR D 2 22 ? 9.269 -2.386 -31.828 1.00 20.73 22 THR D C 1
ATOM 1627 O O . THR D 2 22 ? 9.377 -1.216 -32.219 1.00 18.56 22 THR D O 1
ATOM 1631 N N . LEU D 2 23 ? 10.275 -3.247 -31.835 1.00 19.55 23 LEU D N 1
ATOM 1632 C CA . LEU D 2 23 ? 11.622 -2.877 -32.274 1.00 27.20 23 LEU D CA 1
ATOM 1633 C C . LEU D 2 23 ? 11.824 -2.813 -33.781 1.00 25.60 23 LEU D C 1
ATOM 1634 O O . LEU D 2 23 ? 12.561 -1.958 -34.249 1.00 27.27 23 LEU D O 1
ATOM 1639 N N . GLY D 2 24 ? 11.185 -3.713 -34.532 1.00 26.14 24 GLY D N 1
ATOM 1640 C CA . GLY D 2 24 ? 11.450 -3.823 -35.962 1.00 26.61 24 GLY D CA 1
ATOM 1641 C C . GLY D 2 24 ? 12.571 -4.792 -36.287 1.00 26.68 24 GLY D C 1
ATOM 1642 O O . GLY D 2 24 ? 13.694 -4.620 -35.825 1.00 25.89 24 GLY D O 1
ATOM 1643 N N . THR D 2 25 ? 12.261 -5.808 -37.091 1.00 23.49 25 THR D N 1
ATOM 1644 C CA . THR D 2 25 ? 13.228 -6.834 -37.486 1.00 27.48 25 THR D CA 1
ATOM 1645 C C . THR D 2 25 ? 14.426 -6.235 -38.227 1.00 29.05 25 THR D C 1
ATOM 1646 O O . THR D 2 25 ? 15.520 -6.791 -38.198 1.00 24.70 25 THR D O 1
ATOM 1650 N N . SER D 2 26 ? 14.226 -5.099 -38.888 1.00 25.11 26 SER D N 1
ATOM 1651 C CA . SER D 2 26 ? 15.332 -4.468 -39.591 1.00 29.65 26 SER D CA 1
ATOM 1652 C C . SER D 2 26 ? 16.256 -3.675 -38.645 1.00 33.39 26 SER D C 1
ATOM 1653 O O . SER D 2 26 ? 17.293 -3.191 -39.071 1.00 36.55 26 SER D O 1
ATOM 1656 N N . SER D 2 27 ? 15.898 -3.552 -37.367 1.00 31.94 27 SER D N 1
ATOM 1657 C CA . SER D 2 27 ? 16.728 -2.787 -36.421 1.00 30.79 27 SER D CA 1
ATOM 1658 C C . SER D 2 27 ? 17.892 -3.582 -35.799 1.00 32.15 27 SER D C 1
ATOM 1659 O O . SER D 2 27 ? 18.716 -3.016 -35.098 1.00 36.54 27 SER D O 1
ATOM 1662 N N . LYS D 2 28 ? 17.964 -4.881 -36.039 1.00 36.65 28 LYS D N 1
ATOM 1663 C CA . LYS D 2 28 ? 19.048 -5.686 -35.488 1.00 38.20 28 LYS D CA 1
ATOM 1664 C C . LYS D 2 28 ? 19.505 -6.668 -36.556 1.00 40.79 28 LYS D C 1
ATOM 1665 O O . LYS D 2 28 ? 18.734 -6.938 -37.475 1.00 43.31 28 LYS D O 1
ATOM 1671 N N . THR D 2 29 ? 20.729 -7.204 -36.451 1.00 38.13 29 THR D N 1
ATOM 1672 C CA . THR D 2 29 ? 21.180 -8.244 -37.389 1.00 43.30 29 THR D CA 1
ATOM 1673 C C . THR D 2 29 ? 20.560 -9.576 -36.971 1.00 44.69 29 THR D C 1
ATOM 1674 O O . THR D 2 29 ? 19.958 -9.655 -35.900 1.00 38.92 29 THR D O 1
ATOM 1678 N N . GLU D 2 30 ? 20.742 -10.615 -37.783 1.00 36.45 30 GLU D N 1
ATOM 1679 C CA . GLU D 2 30 ? 20.059 -11.890 -37.573 1.00 43.71 30 GLU D CA 1
ATOM 1680 C C . GLU D 2 30 ? 20.595 -12.693 -36.384 1.00 54.20 30 GLU D C 1
ATOM 1681 O O . GLU D 2 30 ? 19.861 -13.431 -35.730 1.00 49.75 30 GLU D O 1
ATOM 1687 N N . GLN D 2 31 ? 21.879 -12.508 -36.108 1.00 65.69 31 GLN D N 1
ATOM 1688 C CA . GLN D 2 31 ? 22.575 -13.214 -35.044 1.00 70.32 31 GLN D CA 1
ATOM 1689 C C . GLN D 2 31 ? 22.285 -12.459 -33.749 1.00 64.87 31 GLN D C 1
ATOM 1690 O O . GLN D 2 31 ? 21.985 -13.084 -32.723 1.00 59.31 31 GLN D O 1
ATOM 1696 N N . GLU D 2 32 ? 22.282 -11.126 -33.825 1.00 46.67 32 GLU D N 1
ATOM 1697 C CA . GLU D 2 32 ? 21.753 -10.293 -32.745 1.00 43.65 32 GLU D CA 1
ATOM 1698 C C . GLU D 2 32 ? 20.358 -10.750 -32.316 1.00 42.63 32 GLU D C 1
ATOM 1699 O O . GLU D 2 32 ? 20.084 -10.912 -31.121 1.00 43.05 32 GLU D O 1
ATOM 1705 N N . TRP D 2 33 ? 19.483 -10.973 -33.291 1.00 43.14 33 TRP D N 1
ATOM 1706 C CA . TRP D 2 33 ? 18.151 -11.491 -33.013 1.00 40.79 33 TRP D CA 1
ATOM 1707 C C . TRP D 2 33 ? 18.210 -12.907 -32.472 1.00 43.32 33 TRP D C 1
ATOM 1708 O O . TRP D 2 33 ? 17.387 -13.302 -31.641 1.00 38.02 33 TRP D O 1
ATOM 1719 N N . ASN D 2 34 ? 19.160 -13.695 -32.958 1.00 44.74 34 ASN D N 1
ATOM 1720 C CA . ASN D 2 34 ? 19.170 -15.099 -32.574 1.00 48.10 34 ASN D CA 1
ATOM 1721 C C . ASN D 2 34 ? 19.725 -15.297 -31.176 1.00 46.91 34 ASN D C 1
ATOM 1722 O O . ASN D 2 34 ? 19.254 -16.151 -30.426 1.00 45.99 34 ASN D O 1
ATOM 1727 N N . THR D 2 35 ? 20.719 -14.490 -30.826 1.00 43.70 35 THR D N 1
ATOM 1728 C CA . THR D 2 35 ? 21.281 -14.514 -29.484 1.00 44.39 35 THR D CA 1
ATOM 1729 C C . THR D 2 35 ? 20.268 -13.989 -28.460 1.00 40.84 35 THR D C 1
ATOM 1730 O O . THR D 2 35 ? 20.116 -14.558 -27.378 1.00 38.32 35 THR D O 1
ATOM 1734 N N . PHE D 2 36 ? 19.575 -12.908 -28.816 1.00 43.08 36 PHE D N 1
ATOM 1735 C CA . PHE D 2 36 ? 18.504 -12.354 -27.990 1.00 33.70 36 PHE D CA 1
ATOM 1736 C C . PHE D 2 36 ? 17.335 -13.302 -27.833 1.00 35.75 36 PHE D C 1
ATOM 1737 O O . PHE D 2 36 ? 16.689 -13.322 -26.789 1.00 40.20 36 PHE D O 1
ATOM 1745 N N . PHE D 2 37 ? 17.051 -14.083 -28.865 1.00 34.05 37 PHE D N 1
ATOM 1746 C CA . PHE D 2 37 ? 15.923 -15.000 -28.809 1.00 37.49 37 PHE D CA 1
ATOM 1747 C C . PHE D 2 37 ? 16.212 -16.149 -27.853 1.00 41.36 37 PHE D C 1
ATOM 1748 O O . PHE D 2 37 ? 15.316 -16.630 -27.159 1.00 36.45 37 PHE D O 1
ATOM 1756 N N . LYS D 2 38 ? 17.463 -16.592 -27.826 1.00 53.03 38 LYS D N 1
ATOM 1757 C CA . LYS D 2 38 ? 17.871 -17.632 -26.897 1.00 51.04 38 LYS D CA 1
ATOM 1758 C C . LYS D 2 38 ? 17.847 -17.101 -25.472 1.00 52.57 38 LYS D C 1
ATOM 1759 O O . LYS D 2 38 ? 17.405 -17.783 -24.547 1.00 53.60 38 LYS D O 1
ATOM 1765 N N . GLY D 2 39 ? 18.321 -15.871 -25.312 1.00 44.35 39 GLY D N 1
ATOM 1766 C CA . GLY D 2 39 ? 18.221 -15.185 -24.042 1.00 46.46 39 GLY D CA 1
ATOM 1767 C C . GLY D 2 39 ? 16.768 -15.072 -23.617 1.00 41.48 39 GLY D C 1
ATOM 1768 O O . GLY D 2 39 ? 16.442 -15.278 -22.448 1.00 39.09 39 GLY D O 1
ATOM 1769 N N . PHE D 2 40 ? 15.893 -14.762 -24.573 1.00 38.20 40 PHE D N 1
ATOM 1770 C CA . PHE D 2 40 ? 14.469 -14.636 -24.281 1.00 37.18 40 PHE D CA 1
ATOM 1771 C C . PHE D 2 40 ? 13.922 -15.963 -23.771 1.00 41.73 40 PHE D C 1
ATOM 1772 O O . PHE D 2 40 ? 13.141 -15.989 -22.828 1.00 39.75 40 PHE D O 1
ATOM 1780 N N . LEU D 2 41 ? 14.355 -17.075 -24.361 1.00 40.06 41 LEU D N 1
ATOM 1781 C CA . LEU D 2 41 ? 13.788 -18.367 -23.968 1.00 45.79 41 LEU D CA 1
ATOM 1782 C C . LEU D 2 41 ? 14.314 -18.863 -22.636 1.00 42.75 41 LEU D C 1
ATOM 1783 O O . LEU D 2 41 ? 13.586 -19.485 -21.875 1.00 46.70 41 LEU D O 1
ATOM 1788 N N . GLU D 2 42 ? 15.586 -18.593 -22.374 1.00 47.59 42 GLU D N 1
ATOM 1789 C CA . GLU D 2 42 ? 16.217 -18.998 -21.128 1.00 49.17 42 GLU D CA 1
ATOM 1790 C C . GLU D 2 42 ? 15.663 -18.200 -19.961 1.00 54.36 42 GLU D C 1
ATOM 1791 O O . GLU D 2 42 ? 15.612 -18.698 -18.839 1.00 57.98 42 GLU D O 1
ATOM 1797 N N . SER D 2 43 ? 15.251 -16.964 -20.225 1.00 52.82 43 SER D N 1
ATOM 1798 C CA . SER D 2 43 ? 14.746 -16.102 -19.167 1.00 54.05 43 SER D CA 1
ATOM 1799 C C . SER D 2 43 ? 13.382 -16.554 -18.662 1.00 49.83 43 SER D C 1
ATOM 1800 O O . SER D 2 43 ? 12.937 -16.106 -17.615 1.00 45.64 43 SER D O 1
ATOM 1803 N N . TRP D 2 44 ? 12.713 -17.432 -19.402 1.00 50.11 44 TRP D N 1
ATOM 1804 C CA . TRP D 2 44 ? 11.455 -18.005 -18.920 1.00 53.93 44 TRP D CA 1
ATOM 1805 C C . TRP D 2 44 ? 11.686 -19.189 -18.000 1.00 61.02 44 TRP D C 1
ATOM 1806 O O . TRP D 2 44 ? 10.817 -19.541 -17.206 1.00 58.69 44 TRP D O 1
ATOM 1817 N N . ARG D 2 45 ? 12.854 -19.811 -18.127 1.00 62.62 45 ARG D N 1
ATOM 1818 C CA . ARG D 2 45 ? 13.249 -20.891 -17.230 1.00 64.41 45 ARG D CA 1
ATOM 1819 C C . ARG D 2 45 ? 13.268 -20.420 -15.774 1.00 62.44 45 ARG D C 1
ATOM 1820 O O . ARG D 2 45 ? 14.315 -20.383 -15.128 1.00 67.25 45 ARG D O 1
#

Sequence (220 aa):
PFGVNRGLDLDKILHCYQMNDDLFMFVTWKGCSSIDAVHINDIKEAYPLQIIKYFESLRIIVPKPFGVNRGLDLDKILHCYQMNDDLFMFVTWKGCSSIDAVHINDIKEAYPLQIIKYFESLRIIVPEKLDKIRMSQKLSCWQHILTTLGTSSKTEQEWNTFFKGFLESWRKPYCIQTSDKIRMSQKLSCWQHILTTLGTSSKTEQEWNTFFKGFLESWR

Solvent-accessible surface area: 12416 Å² total; per-residue (Å²): 149,58,5,71,125,77,68,71,85,7,80,92,16,35,1,4,23,37,0,115,140,37,3,0,0,0,0,20,4,118,91,36,106,43,16,0,3,5,24,0,89,79,0,27,150,70,49,24,73,85,0,0,126,17,0,25,76,3,124,15,66,50,119,235,84,63,5,67,122,63,66,65,92,3,44,125,24,75,18,3,17,21,0,90,124,40,2,0,0,0,0,18,2,124,94,37,110,36,21,2,3,5,18,0,89,76,0,21,141,69,37,30,72,75,0,0,118,24,0,38,76,8,128,17,71,49,102,190,150,19,114,182,15,147,102,64,29,23,83,55,0,22,102,20,0,24,95,66,44,23,92,118,65,37,66,132,119,80,22,93,94,36,61,138,22,0,43,69,8,11,145,89,106,45,33,0,33,24,90,171,204,60,192,95,72,36,26,81,49,0,21,100,18,0,26,93,69,35,26,88,117,67,37,83,138,118,80,26,62,91,38,38,122,19,0,39,111,10,22,105

Radius of gyration: 19.41 Å; Cα contacts (8 Å, |Δi|>4): 292; chains: 4; bounding box: 45×46×58 Å

Foldseek 3Di:
DDDCVVVFAWDAFDDWDDDPPWIWTWTDGPPGDDTDTHTCVRCCVPPVVRVVVVVVPDDDDPD/DDDDCVVVFAWDAFDDWDDDPPWIWTWTDGPPDDDTDTDTCVSCCVVPVVRVVVVVVVDDDDDD/DVLVVDDPVNLVVVLVVVCVVCHDVNDDPVVSVVVVVVSVVPSVDDDDDDPD/DDDDVVVLVVVLVVVCVVCPPVNDDPVRSVVVVVVSVVVVD

Nearest PDB structures (foldseek):
  5xyv-assembly1_A  TM=1.016E+00  e=2.682E-11  Drosophila melanogaster
  3kup-assembly1_B  TM=9.153E-01  e=2.841E-04  Homo sapiens
  2fmm-assembly1_A-2  TM=8.814E-01  e=5.976E-04  Homo sapiens
  8jzw-assembly2_B  TM=8.841E-01  e=9.812E-04  Homo sapiens
  5t1g-assembly1_A  TM=8.886E-01  e=1.338E-03  Homo sapiens

B-factor: mean 37.26, std 17.85, range [12.86, 123.19]